Protein AF-A0A1J5TE15-F1 (afdb_monomer_lite)

pLDDT: mean 90.23, std 8.32, range [43.06, 97.75]

Sequence (184 aa):
MLKNLTQLSWYWFLLVFGSLAHLATGKTPKKSHLSVVGLFCKTQGRANDFLSTVLSKIYPPYKIEETSGVLQSLSTKEQDEIQNSLEKDGYHVFKERLSPEFCERILQQSLKVDCFLSGDEVVREKGRNQRAKYDRNNPRAAFYILPEDDITDMKEVQELVCDPTLIKVAQRYLNANPFLVVSA

Structure (mmCIF, N/CA/C/O backbone):
data_AF-A0A1J5TE15-F1
#
_entry.id   AF-A0A1J5TE15-F1
#
loop_
_atom_site.group_PDB
_atom_site.id
_atom_site.type_symbol
_atom_site.label_atom_id
_atom_site.label_alt_id
_atom_site.label_comp_id
_atom_site.label_asym_id
_atom_site.label_entity_id
_atom_site.label_seq_id
_atom_site.pdbx_PDB_ins_code
_atom_site.Cartn_x
_atom_site.Cartn_y
_atom_site.Cartn_z
_atom_site.occupancy
_atom_site.B_iso_or_equiv
_atom_site.auth_seq_id
_atom_site.auth_comp_id
_atom_site.auth_asym_id
_atom_site.auth_atom_id
_atom_site.pdbx_PDB_model_num
ATOM 1 N N . MET A 1 1 ? 13.408 20.556 29.109 1.00 63.97 1 MET A N 1
ATOM 2 C CA . MET A 1 1 ? 11.974 20.260 28.894 1.00 63.97 1 MET A CA 1
ATOM 3 C C . MET A 1 1 ? 11.290 21.303 27.997 1.00 63.97 1 MET A C 1
ATOM 5 O O . MET A 1 1 ? 10.774 20.905 26.963 1.00 63.97 1 MET A O 1
ATOM 9 N N . LEU A 1 2 ? 11.377 22.617 28.281 1.00 70.31 2 LEU A N 1
ATOM 10 C CA . LEU A 1 2 ? 10.748 23.674 27.452 1.00 70.31 2 LEU A CA 1
ATOM 11 C C . LEU A 1 2 ? 11.114 23.646 25.952 1.00 70.31 2 LEU A C 1
ATOM 13 O O . LEU A 1 2 ? 10.230 23.783 25.115 1.00 70.31 2 LEU A O 1
ATOM 17 N N . LYS A 1 3 ? 12.389 23.415 25.598 1.00 76.44 3 LYS A N 1
ATOM 18 C CA . LYS A 1 3 ? 12.840 23.368 24.189 1.00 76.44 3 LYS A CA 1
ATOM 19 C C . LYS A 1 3 ? 12.156 22.274 23.352 1.00 76.44 3 LYS A C 1
ATOM 21 O O . LYS A 1 3 ? 12.023 22.431 22.146 1.00 76.44 3 LYS A O 1
ATOM 26 N N . ASN A 1 4 ? 11.719 21.178 23.977 1.00 79.44 4 ASN A N 1
ATOM 27 C CA . ASN A 1 4 ? 11.012 20.108 23.267 1.00 79.44 4 ASN A CA 1
ATOM 28 C C . ASN A 1 4 ? 9.551 20.485 23.006 1.00 79.44 4 ASN A C 1
ATOM 30 O O . ASN A 1 4 ? 9.015 20.139 21.959 1.00 79.44 4 ASN A O 1
ATOM 34 N N . LEU A 1 5 ? 8.931 21.220 23.933 1.00 86.44 5 LEU A N 1
ATOM 35 C CA . LEU A 1 5 ? 7.549 21.667 23.795 1.00 86.44 5 LEU A CA 1
ATOM 36 C C . LEU A 1 5 ? 7.419 22.707 22.675 1.00 86.44 5 LEU A C 1
ATOM 38 O O . LEU A 1 5 ? 6.534 22.600 21.835 1.00 86.44 5 LEU A O 1
ATOM 42 N N . THR A 1 6 ? 8.352 23.663 22.607 1.00 90.69 6 THR A N 1
ATOM 43 C CA . THR A 1 6 ? 8.355 24.687 21.551 1.00 90.69 6 THR A CA 1
ATOM 44 C C . THR A 1 6 ? 8.573 24.087 20.162 1.00 90.69 6 THR A C 1
ATOM 46 O O . THR A 1 6 ? 7.897 24.481 19.216 1.00 90.69 6 THR A O 1
ATOM 49 N N . GLN A 1 7 ? 9.460 23.094 20.033 1.00 91.94 7 GLN A N 1
ATOM 50 C CA . GLN A 1 7 ? 9.660 22.364 18.776 1.00 91.94 7 GLN A CA 1
ATOM 51 C C . GLN A 1 7 ? 8.423 21.564 18.359 1.00 91.94 7 GLN A C 1
ATOM 53 O O . GLN A 1 7 ? 8.071 21.557 17.183 1.00 91.94 7 GLN A O 1
ATOM 58 N N . LEU A 1 8 ? 7.754 20.907 19.310 1.00 92.94 8 LEU A N 1
ATOM 59 C CA . LEU A 1 8 ? 6.546 20.135 19.030 1.00 92.94 8 LEU A CA 1
ATOM 60 C C . LEU A 1 8 ? 5.420 21.038 18.513 1.00 92.94 8 LEU A C 1
ATOM 62 O O . LEU A 1 8 ? 4.834 20.749 17.471 1.00 92.94 8 LEU A O 1
ATOM 66 N N . SER A 1 9 ? 5.167 22.160 19.193 1.00 93.81 9 SER A N 1
ATOM 67 C CA . SER A 1 9 ? 4.184 23.154 18.750 1.00 93.81 9 SER A CA 1
ATOM 68 C C . SER A 1 9 ? 4.530 23.729 17.377 1.00 93.81 9 SER A C 1
ATOM 70 O O . SER A 1 9 ? 3.643 23.936 16.552 1.00 93.81 9 SER A O 1
ATOM 72 N N . TRP A 1 10 ? 5.820 23.940 17.099 1.00 95.69 10 TRP A N 1
ATOM 73 C CA . TRP A 1 10 ? 6.279 24.404 15.793 1.00 95.69 10 TRP A CA 1
ATOM 74 C C . TRP A 1 10 ? 5.990 23.398 14.672 1.00 95.69 10 TRP A C 1
ATOM 76 O O . TRP A 1 10 ? 5.525 23.795 13.605 1.00 95.69 10 TRP A O 1
ATOM 86 N N . TYR A 1 11 ? 6.206 22.098 14.899 1.00 96.00 11 TYR A N 1
ATOM 87 C CA . TYR A 1 11 ? 5.867 21.088 13.895 1.00 96.00 11 TYR A CA 1
ATOM 88 C C . TYR A 1 11 ? 4.362 21.000 13.636 1.00 96.00 11 TYR A C 1
ATOM 90 O O . TYR A 1 11 ? 3.960 20.945 12.477 1.00 96.00 11 TYR A O 1
ATOM 98 N N . TRP A 1 12 ? 3.531 21.068 14.680 1.00 95.69 12 TRP A N 1
ATOM 99 C CA . TRP A 1 12 ? 2.075 21.139 14.515 1.00 95.69 12 TRP A CA 1
ATOM 100 C C . TRP A 1 12 ? 1.643 22.359 13.704 1.00 95.69 12 TRP A C 1
ATOM 102 O O . TRP A 1 12 ? 0.826 22.235 12.793 1.00 95.69 12 TRP A O 1
ATOM 112 N N . PHE A 1 13 ? 2.229 23.523 13.984 1.00 96.31 13 PHE A N 1
ATOM 113 C CA . PHE A 1 13 ? 1.968 24.741 13.224 1.00 96.31 13 PHE A CA 1
ATOM 114 C C . PHE A 1 13 ? 2.324 24.579 11.737 1.00 96.31 13 PHE A C 1
ATOM 116 O O . PHE A 1 13 ? 1.509 24.893 10.867 1.00 96.31 13 PHE A O 1
ATOM 123 N N . LEU A 1 14 ? 3.510 24.036 11.434 1.00 95.94 14 LEU A N 1
ATOM 124 C CA . LEU A 1 14 ? 3.942 23.773 10.056 1.00 95.94 14 LEU A CA 1
ATOM 125 C C . LEU A 1 14 ? 3.048 22.762 9.332 1.00 95.94 14 LEU A C 1
ATOM 127 O O . LEU A 1 14 ? 2.848 22.893 8.120 1.00 95.94 14 LEU A O 1
ATOM 131 N N . LEU A 1 15 ? 2.529 21.766 10.050 1.00 94.94 15 LEU A N 1
ATOM 132 C CA . LEU A 1 15 ? 1.605 20.786 9.498 1.00 94.94 15 LEU A CA 1
ATOM 133 C C . LEU A 1 15 ? 0.268 21.438 9.143 1.00 94.94 15 LEU A C 1
ATOM 135 O O . LEU A 1 15 ? -0.151 21.345 7.996 1.00 94.94 15 LEU A O 1
ATOM 139 N N . VAL A 1 16 ? -0.359 22.157 10.080 1.00 95.19 16 VAL A N 1
ATOM 140 C CA . VAL A 1 16 ? -1.655 22.824 9.855 1.00 95.19 16 VAL A CA 1
ATOM 141 C C . VAL A 1 16 ? -1.565 23.828 8.707 1.00 95.19 16 VAL A C 1
ATOM 143 O O . VAL A 1 16 ? -2.379 23.794 7.787 1.00 95.19 16 VAL A O 1
ATOM 146 N N . PHE A 1 17 ? -0.545 24.689 8.716 1.00 95.69 17 PHE A N 1
ATOM 147 C CA . PHE A 1 17 ? -0.342 25.657 7.639 1.00 95.69 17 PHE A CA 1
ATOM 148 C C . PHE A 1 17 ? -0.034 24.967 6.302 1.00 95.69 17 PHE A C 1
ATOM 150 O O . PHE A 1 17 ? -0.517 25.385 5.252 1.00 95.69 17 PHE A O 1
ATOM 157 N N . GLY A 1 18 ? 0.729 23.873 6.345 1.00 94.62 18 GLY A N 1
ATOM 158 C CA . GLY A 1 18 ? 0.997 23.016 5.195 1.00 94.62 18 GLY A CA 1
ATOM 159 C C . GLY A 1 18 ? -0.254 22.436 4.563 1.00 94.62 18 GLY A C 1
ATOM 160 O O . GLY A 1 18 ? -0.394 22.485 3.345 1.00 94.62 18 GLY A O 1
ATOM 161 N N . SER A 1 19 ? -1.165 21.925 5.390 1.00 92.94 19 SER A N 1
ATOM 162 C CA . SER A 1 19 ? -2.447 21.380 4.950 1.00 92.94 19 SER A CA 1
ATOM 163 C C . SER A 1 19 ? -3.314 22.454 4.296 1.00 92.94 19 SER A C 1
ATOM 165 O O . SER A 1 19 ? -3.867 22.214 3.229 1.00 92.94 19 SER A O 1
ATOM 167 N N . LEU A 1 20 ? -3.375 23.665 4.864 1.00 95.06 20 LEU A N 1
ATOM 168 C CA . LEU A 1 20 ? -4.096 24.791 4.254 1.00 95.06 20 LEU A CA 1
ATOM 169 C C . LEU A 1 20 ? -3.493 25.198 2.901 1.00 95.06 20 LEU A C 1
ATOM 171 O O . LEU A 1 20 ? -4.221 25.404 1.932 1.00 95.06 20 LEU A O 1
ATOM 175 N N . ALA A 1 21 ? -2.162 25.269 2.808 1.00 94.50 21 ALA A N 1
ATOM 176 C CA . ALA A 1 21 ? -1.476 25.562 1.552 1.00 94.50 21 ALA A CA 1
ATOM 177 C C . ALA A 1 21 ? -1.698 24.461 0.500 1.00 94.50 21 ALA A C 1
ATOM 179 O O . ALA A 1 21 ? -1.889 24.769 -0.677 1.00 94.50 21 ALA A O 1
ATOM 180 N N . HIS A 1 22 ? -1.708 23.190 0.915 1.00 93.44 22 HIS A N 1
ATOM 181 C CA . HIS A 1 22 ? -2.015 22.065 0.036 1.00 93.44 22 HIS A CA 1
ATOM 182 C C . HIS A 1 22 ? -3.452 22.150 -0.487 1.00 93.44 22 HIS A C 1
ATOM 184 O O . HIS A 1 22 ? -3.655 22.022 -1.688 1.00 93.44 22 HIS A O 1
ATOM 190 N N . LEU A 1 23 ? -4.430 22.461 0.368 1.00 92.88 23 LEU A N 1
ATOM 191 C CA . LEU A 1 23 ? -5.820 22.658 -0.059 1.00 92.88 23 LEU A CA 1
ATOM 192 C C . LEU A 1 23 ? -5.965 23.785 -1.094 1.00 92.88 23 LEU A C 1
ATOM 194 O O . LEU A 1 23 ? -6.776 23.673 -2.006 1.00 92.88 23 LEU A O 1
ATOM 198 N N . ALA A 1 24 ? -5.168 24.851 -0.986 1.00 95.19 24 ALA A N 1
ATOM 199 C CA . ALA A 1 24 ? -5.216 25.971 -1.925 1.00 95.19 24 ALA A CA 1
ATOM 200 C C . ALA A 1 24 ? -4.461 25.720 -3.246 1.00 95.19 24 ALA A C 1
ATOM 202 O O . ALA A 1 24 ? -4.809 26.303 -4.269 1.00 95.19 24 ALA A O 1
ATOM 203 N N . THR A 1 25 ? -3.400 24.905 -3.233 1.00 93.88 25 THR A N 1
ATOM 204 C CA . THR A 1 25 ? -2.452 24.797 -4.365 1.00 93.88 25 THR A CA 1
ATOM 205 C C . THR A 1 25 ? -2.320 23.397 -4.962 1.00 93.88 25 THR A C 1
ATOM 207 O O . THR A 1 25 ? -1.666 23.237 -5.993 1.00 93.88 25 THR A O 1
ATOM 210 N N . GLY A 1 26 ? -2.860 22.374 -4.298 1.00 92.19 26 GLY A N 1
ATOM 211 C CA . GLY A 1 26 ? -2.644 20.959 -4.606 1.00 92.19 26 GLY A CA 1
ATOM 212 C C . GLY A 1 26 ? -1.227 20.450 -4.307 1.00 92.19 26 GLY A C 1
ATOM 213 O O . GLY A 1 26 ? -0.916 19.300 -4.603 1.00 92.19 26 GLY A O 1
ATOM 214 N N . LYS A 1 27 ? -0.334 21.278 -3.743 1.00 91.12 27 LYS A N 1
ATOM 215 C CA . LYS A 1 27 ? 1.076 20.927 -3.505 1.00 91.12 27 LYS A CA 1
ATOM 216 C C . LYS A 1 27 ? 1.401 20.928 -2.018 1.00 91.12 27 LYS A C 1
ATOM 218 O O . LYS A 1 27 ? 1.174 21.913 -1.323 1.00 91.12 27 LYS A O 1
ATOM 223 N N . THR A 1 28 ? 1.990 19.838 -1.527 1.00 90.81 28 THR A N 1
ATOM 224 C CA . THR A 1 28 ? 2.437 19.734 -0.128 1.00 90.81 28 THR A CA 1
ATOM 225 C C . THR A 1 28 ? 3.791 20.423 0.053 1.00 90.81 28 THR A C 1
ATOM 227 O O . THR A 1 28 ? 4.774 20.003 -0.562 1.00 90.81 28 THR A O 1
ATOM 230 N N . PRO A 1 29 ? 3.911 21.454 0.910 1.00 93.75 29 PRO A N 1
ATOM 231 C CA . PRO A 1 29 ? 5.197 22.097 1.150 1.00 93.75 29 PRO A CA 1
ATOM 232 C C . PRO A 1 29 ? 6.207 21.131 1.786 1.00 93.75 29 PRO A C 1
ATOM 234 O O . PRO A 1 29 ? 5.896 20.436 2.756 1.00 93.75 29 PRO A O 1
ATOM 237 N N . LYS A 1 30 ? 7.464 21.150 1.318 1.00 93.50 30 LYS A N 1
ATOM 238 C CA . LYS A 1 30 ? 8.544 20.279 1.833 1.00 93.50 30 LYS A CA 1
ATOM 239 C C . LYS A 1 30 ? 8.709 20.362 3.358 1.00 93.50 30 LYS A C 1
ATOM 241 O O . LYS A 1 30 ? 8.943 19.352 4.014 1.00 93.50 30 LYS A O 1
ATOM 246 N N . LYS A 1 31 ? 8.560 21.561 3.937 1.00 93.94 31 LYS A N 1
ATOM 247 C CA . LYS A 1 31 ? 8.652 21.776 5.394 1.00 93.94 31 LYS A CA 1
ATOM 248 C C . LYS A 1 31 ? 7.547 21.050 6.163 1.00 93.94 31 LYS A C 1
ATOM 250 O O . LYS A 1 31 ? 7.809 20.537 7.244 1.00 93.94 31 LYS A O 1
ATOM 255 N N . SER A 1 32 ? 6.344 20.988 5.605 1.00 92.38 32 SER A N 1
ATOM 256 C CA . SER A 1 32 ? 5.198 20.326 6.227 1.00 92.38 32 SER A CA 1
ATOM 257 C C . SER A 1 32 ? 5.356 18.811 6.183 1.00 92.38 32 SER A C 1
ATOM 259 O O . SER A 1 32 ? 5.151 18.160 7.201 1.00 92.38 32 SER A O 1
ATOM 261 N N . HIS A 1 33 ? 5.862 18.257 5.078 1.00 91.44 33 HIS A N 1
ATOM 262 C CA . HIS A 1 33 ? 6.239 16.842 5.022 1.00 91.44 33 HIS A CA 1
ATOM 263 C C . HIS A 1 33 ? 7.278 16.483 6.103 1.00 91.44 33 HIS A C 1
ATOM 265 O O . HIS A 1 33 ? 7.060 15.580 6.907 1.00 91.44 33 HIS A O 1
ATOM 271 N N . LEU A 1 34 ? 8.366 17.258 6.204 1.00 94.94 34 LEU A N 1
ATOM 272 C CA . LEU A 1 34 ? 9.383 17.050 7.244 1.00 94.94 34 LEU A CA 1
ATOM 273 C C . LEU A 1 34 ? 8.832 17.231 8.668 1.00 94.94 34 LEU A C 1
ATOM 275 O O . LEU A 1 34 ? 9.328 16.600 9.600 1.00 94.94 34 LEU A O 1
ATOM 279 N N . SER A 1 35 ? 7.804 18.065 8.851 1.00 95.31 35 SER A N 1
ATOM 280 C CA . SER A 1 35 ? 7.168 18.254 10.157 1.00 95.31 35 SER A CA 1
ATOM 281 C C . SER A 1 35 ? 6.428 17.003 10.637 1.00 95.31 35 SER A C 1
ATOM 283 O O . SER A 1 35 ? 6.500 16.699 11.823 1.00 95.31 35 SER A O 1
ATOM 285 N N . VAL A 1 36 ? 5.819 16.226 9.731 1.00 93.88 36 VAL A N 1
ATOM 286 C CA . VAL A 1 36 ? 5.175 14.942 10.068 1.00 93.88 36 VAL A CA 1
ATOM 287 C C . VAL A 1 36 ? 6.216 13.939 10.563 1.00 93.88 36 VAL A C 1
ATOM 289 O O . VAL A 1 36 ? 6.038 13.338 11.619 1.00 93.88 36 VAL A O 1
ATOM 292 N N . VAL A 1 37 ? 7.352 13.827 9.865 1.00 94.44 37 VAL A N 1
ATOM 293 C CA . VAL A 1 37 ? 8.476 12.977 10.300 1.00 94.44 37 VAL A CA 1
ATOM 294 C C . VAL A 1 37 ? 9.002 13.431 11.668 1.00 94.44 37 VAL A C 1
ATOM 296 O O . VAL A 1 37 ? 9.230 12.615 12.561 1.00 94.44 37 VAL A O 1
ATOM 299 N N . GLY A 1 38 ? 9.143 14.744 11.873 1.00 94.75 38 GLY A N 1
ATOM 300 C CA . GLY A 1 38 ? 9.545 15.319 13.157 1.00 94.75 38 GLY A CA 1
ATOM 301 C C . GLY A 1 38 ? 8.572 14.995 14.296 1.00 94.75 38 GLY A C 1
ATOM 302 O O . GLY A 1 38 ? 9.011 14.612 15.384 1.00 94.75 38 GLY A O 1
ATOM 303 N N . LEU A 1 39 ? 7.262 15.105 14.045 1.00 95.44 39 LEU A N 1
ATOM 304 C CA . LEU A 1 39 ? 6.204 14.731 14.987 1.00 95.44 39 LEU A CA 1
ATOM 305 C C . LEU A 1 39 ? 6.272 13.245 15.333 1.00 95.44 39 LEU A C 1
ATOM 307 O O . LEU A 1 39 ? 6.239 12.903 16.517 1.00 95.44 39 LEU A O 1
ATOM 311 N N . PHE A 1 40 ? 6.436 12.378 14.334 1.00 94.62 40 PHE A N 1
ATOM 312 C CA . PHE A 1 40 ? 6.572 10.939 14.532 1.00 94.62 40 PHE A CA 1
ATOM 313 C C . PHE A 1 40 ? 7.742 10.611 15.468 1.00 94.62 40 PHE A C 1
ATOM 315 O O . PH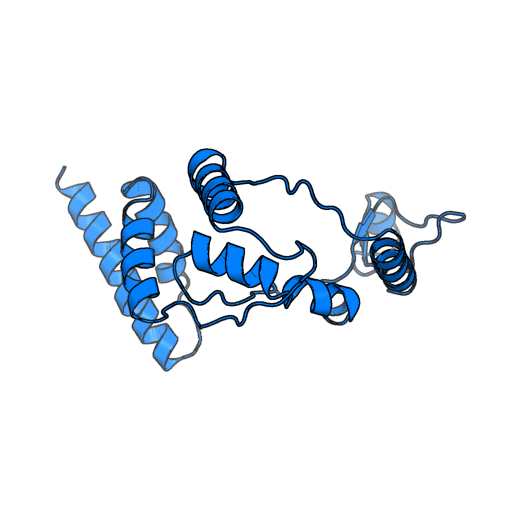E A 1 40 ? 7.540 10.014 16.527 1.00 94.62 40 PHE A O 1
ATOM 322 N N . CYS A 1 41 ? 8.947 11.096 15.148 1.00 94.38 41 CYS A N 1
ATOM 323 C CA . CYS A 1 41 ? 10.151 10.831 15.936 1.00 94.38 41 CYS A CA 1
ATOM 324 C C . CYS A 1 41 ? 10.067 11.385 17.368 1.00 94.38 41 CYS A C 1
ATOM 326 O O . CYS A 1 41 ? 10.581 10.771 18.302 1.00 94.38 41 CYS A O 1
ATOM 328 N N . LYS A 1 42 ? 9.439 12.553 17.571 1.00 94.94 42 LYS A N 1
ATOM 329 C CA . LYS A 1 42 ? 9.329 13.182 18.902 1.00 94.94 42 LYS A CA 1
ATOM 330 C C . LYS A 1 42 ? 8.243 12.570 19.780 1.00 94.94 42 LYS A C 1
ATOM 332 O O . LYS A 1 42 ? 8.386 12.597 21.000 1.00 94.94 42 LYS A O 1
ATOM 337 N N . THR A 1 43 ? 7.167 12.067 19.182 1.00 94.75 43 THR A N 1
ATOM 338 C CA . THR A 1 43 ? 6.010 11.524 19.912 1.00 94.75 43 THR A CA 1
ATOM 339 C C . THR A 1 43 ? 5.976 10.001 19.948 1.00 94.75 43 THR A C 1
ATOM 341 O O . THR A 1 43 ? 5.067 9.449 20.562 1.00 94.75 43 THR A O 1
ATOM 344 N N . GLN A 1 44 ? 6.961 9.341 19.324 1.00 93.38 44 GLN A N 1
ATOM 345 C CA . GLN A 1 44 ? 7.011 7.886 19.161 1.00 93.38 44 GLN A CA 1
ATOM 346 C C . GLN A 1 44 ? 5.734 7.359 18.490 1.00 93.38 44 GLN A C 1
ATOM 348 O O . GLN A 1 44 ? 5.118 6.415 18.965 1.00 93.38 44 GLN A O 1
ATOM 353 N N . GLY A 1 45 ? 5.285 8.038 17.432 1.00 92.75 45 GLY A N 1
ATOM 354 C CA . GLY A 1 45 ? 4.089 7.649 16.676 1.00 92.75 45 GLY A CA 1
ATOM 355 C C . GLY A 1 45 ? 2.758 8.202 17.193 1.00 92.75 45 GLY A C 1
ATOM 356 O O . GLY A 1 45 ? 1.845 8.350 16.391 1.00 92.75 45 GLY A O 1
ATOM 357 N N . ARG A 1 46 ? 2.651 8.654 18.452 1.00 94.94 46 ARG A N 1
ATOM 358 C CA . ARG A 1 46 ? 1.367 9.140 19.014 1.00 94.94 46 ARG A CA 1
ATOM 359 C C . ARG A 1 46 ? 0.719 10.279 18.220 1.00 94.94 46 ARG A C 1
ATOM 361 O O . ARG A 1 46 ? -0.503 10.399 18.188 1.00 94.94 46 ARG A O 1
ATOM 368 N N . ALA A 1 47 ? 1.519 11.143 17.591 1.00 94.88 47 ALA A N 1
ATOM 369 C CA . ALA A 1 47 ? 0.994 12.178 16.701 1.00 94.88 47 ALA A CA 1
ATOM 370 C C . ALA A 1 47 ? 0.311 11.586 15.457 1.00 94.88 47 ALA A C 1
ATOM 372 O O . ALA A 1 47 ? -0.711 12.118 15.030 1.00 94.88 47 ALA A O 1
ATOM 373 N N . ASN A 1 48 ? 0.837 10.490 14.903 1.00 92.69 48 ASN A N 1
ATOM 374 C CA . ASN A 1 48 ? 0.221 9.789 13.779 1.00 92.69 48 ASN A CA 1
ATOM 375 C C . ASN A 1 48 ? -1.069 9.089 14.210 1.00 92.69 48 ASN A C 1
ATOM 377 O O . ASN A 1 48 ? -2.039 9.155 13.465 1.00 92.69 48 ASN A O 1
ATOM 381 N N . ASP A 1 49 ? -1.124 8.505 15.408 1.00 92.94 49 ASP A N 1
ATOM 382 C CA . ASP A 1 49 ? -2.356 7.894 15.936 1.00 92.94 49 ASP A CA 1
ATOM 383 C C . ASP A 1 49 ? -3.465 8.943 16.090 1.00 92.94 49 ASP A C 1
ATOM 385 O O . ASP A 1 49 ? -4.613 8.742 15.680 1.00 92.94 49 ASP A O 1
ATOM 389 N N . PHE A 1 50 ? -3.106 10.118 16.622 1.00 94.94 50 PHE A N 1
ATOM 390 C CA . PHE A 1 50 ? -4.019 11.253 16.725 1.00 94.94 50 PHE A CA 1
ATOM 391 C C . PHE A 1 50 ? -4.484 11.735 15.346 1.00 94.94 50 PHE A C 1
ATOM 393 O O . PHE A 1 50 ? -5.684 11.894 15.128 1.00 94.94 50 PHE A O 1
ATOM 400 N N . LEU A 1 51 ? -3.558 11.941 14.402 1.00 93.44 51 LEU A N 1
ATOM 401 C CA . LEU A 1 51 ? -3.897 12.346 13.036 1.00 93.44 51 LEU A CA 1
ATOM 402 C C . LEU A 1 51 ? -4.792 11.317 12.348 1.00 93.44 51 LEU A C 1
ATOM 404 O O . LEU A 1 51 ? -5.784 11.703 11.743 1.00 93.44 51 LEU A O 1
ATOM 408 N N . SER A 1 52 ? -4.497 10.028 12.495 1.00 91.81 52 SER A N 1
ATOM 409 C CA . SER A 1 52 ? -5.299 8.935 11.939 1.00 91.81 52 SER A CA 1
ATOM 410 C C . SER A 1 52 ? -6.707 8.933 12.532 1.00 91.81 52 SER A C 1
ATOM 412 O O . SER A 1 52 ? -7.677 8.791 11.799 1.00 91.81 52 SER A O 1
ATOM 414 N N . THR A 1 53 ? -6.846 9.215 13.832 1.00 93.81 53 THR A N 1
ATOM 415 C CA . THR A 1 53 ? -8.151 9.366 14.504 1.00 93.81 53 THR A CA 1
ATOM 416 C C . THR A 1 53 ? -8.944 10.582 14.011 1.00 93.81 53 THR A C 1
ATOM 418 O O . THR A 1 53 ? -10.174 10.574 14.000 1.00 93.81 53 THR A O 1
ATOM 421 N N . VAL A 1 54 ? -8.266 11.671 13.645 1.00 93.62 54 VAL A N 1
ATOM 422 C CA . VAL A 1 54 ? -8.922 12.839 13.040 1.00 93.62 54 VAL A CA 1
ATOM 423 C C . VAL A 1 54 ? -9.328 12.522 11.601 1.00 93.62 54 VAL A C 1
ATOM 425 O O . VAL A 1 54 ? -10.461 12.796 11.211 1.00 93.62 54 VAL A O 1
ATOM 428 N N . LEU A 1 55 ? -8.434 11.906 10.826 1.00 91.19 55 LEU A N 1
ATOM 429 C CA . LEU A 1 55 ? -8.668 11.551 9.429 1.00 91.19 55 LEU A CA 1
ATOM 430 C C . LEU A 1 55 ? -9.771 10.506 9.272 1.00 91.19 55 LEU A C 1
ATOM 432 O O . LEU A 1 55 ? -10.588 10.665 8.376 1.00 91.19 55 LEU A O 1
ATOM 436 N N . SER A 1 56 ? -9.875 9.517 10.161 1.00 92.75 56 SER A N 1
ATOM 437 C CA . SER A 1 56 ? -10.969 8.535 10.152 1.00 92.75 56 SER A CA 1
ATOM 438 C C . SER A 1 56 ? -12.347 9.162 10.349 1.00 92.75 56 SER A C 1
ATOM 440 O O . SER A 1 56 ? -13.343 8.655 9.843 1.00 92.75 56 SER A O 1
ATOM 442 N N . LYS A 1 57 ? -12.427 10.294 11.057 1.00 94.25 57 LYS A N 1
ATOM 443 C CA . LYS A 1 57 ? -13.681 11.042 11.228 1.00 94.25 57 LYS A CA 1
ATOM 444 C C . LYS A 1 57 ? -14.027 11.892 10.010 1.00 94.25 57 LYS A C 1
ATOM 446 O O . LYS A 1 57 ? -15.204 12.071 9.720 1.00 94.25 57 LYS A O 1
ATOM 451 N N . ILE A 1 58 ? -13.019 12.438 9.331 1.00 93.19 58 ILE A N 1
ATOM 452 C CA . ILE A 1 58 ? -13.203 13.259 8.124 1.00 93.19 58 ILE A CA 1
ATOM 453 C C . ILE A 1 58 ? -13.492 12.366 6.908 1.00 93.19 58 ILE A C 1
ATOM 455 O O . ILE A 1 58 ? -14.346 12.694 6.089 1.00 93.19 58 ILE A O 1
ATOM 459 N N . TYR A 1 59 ? -12.808 11.226 6.821 1.00 92.44 59 TYR A N 1
ATOM 460 C CA . TYR A 1 59 ? -12.873 10.255 5.733 1.00 92.44 59 TYR A CA 1
ATOM 461 C C . TYR A 1 59 ? -13.247 8.872 6.290 1.00 92.44 59 TYR A C 1
ATOM 463 O O . TYR A 1 59 ? -12.390 7.983 6.359 1.00 92.44 59 TYR A O 1
ATOM 471 N N . PRO A 1 60 ? -14.506 8.684 6.727 1.00 93.25 60 PRO A N 1
ATOM 472 C CA . PRO A 1 60 ? -14.943 7.424 7.312 1.00 93.25 60 PRO A CA 1
ATOM 473 C C . PRO A 1 60 ? -14.876 6.276 6.292 1.00 93.25 60 PRO A C 1
ATOM 475 O O . PRO A 1 60 ? -15.019 6.525 5.091 1.00 93.25 60 PRO A O 1
ATOM 478 N N . PRO A 1 61 ? -14.703 5.021 6.749 1.00 93.00 61 PRO A N 1
ATOM 479 C CA . PRO A 1 61 ? -14.788 3.849 5.882 1.00 93.00 61 PRO A CA 1
ATOM 480 C C . PRO A 1 61 ? -16.103 3.830 5.096 1.00 93.00 61 PRO A C 1
ATOM 482 O O . PRO A 1 61 ? -17.169 4.111 5.653 1.00 93.00 61 PRO A O 1
ATOM 485 N N . TYR A 1 62 ? -16.051 3.468 3.815 1.00 90.81 62 TYR A N 1
ATOM 486 C CA . TYR A 1 62 ? -17.263 3.284 3.024 1.00 90.81 62 TYR A CA 1
ATOM 487 C C . TYR A 1 62 ? -17.812 1.864 3.174 1.00 90.81 62 TYR A C 1
ATOM 489 O O . TYR A 1 62 ? -17.119 0.923 3.577 1.00 90.81 62 TYR A O 1
ATOM 497 N N . LYS A 1 63 ? -19.103 1.710 2.864 1.00 90.06 63 LYS A N 1
ATOM 498 C CA . LYS A 1 63 ? -19.774 0.411 2.892 1.00 90.06 63 LYS A CA 1
ATOM 499 C C . LYS A 1 63 ? -19.318 -0.409 1.690 1.00 90.06 63 LYS A C 1
ATOM 501 O O . LYS A 1 63 ? -19.587 -0.032 0.555 1.00 90.06 63 LYS A O 1
ATOM 506 N N . ILE A 1 64 ? -18.652 -1.522 1.963 1.00 87.94 64 ILE A N 1
ATOM 507 C CA . ILE A 1 64 ? -18.324 -2.545 0.972 1.00 87.94 64 ILE A CA 1
ATOM 508 C C . ILE A 1 64 ? -19.369 -3.641 1.145 1.00 87.94 64 ILE A C 1
ATOM 510 O O . ILE A 1 64 ? -19.472 -4.220 2.230 1.00 87.94 64 ILE A O 1
ATOM 514 N N . GLU A 1 65 ? -20.179 -3.874 0.114 1.00 85.12 65 GLU A N 1
ATOM 515 C CA . GLU A 1 65 ? -21.132 -4.985 0.111 1.00 85.12 65 GLU A CA 1
ATOM 516 C C . GLU A 1 65 ? -20.385 -6.316 0.248 1.00 85.12 65 GLU A C 1
ATOM 518 O O . GLU A 1 65 ? -19.218 -6.428 -0.142 1.00 85.12 65 GLU A O 1
ATOM 523 N N . GLU A 1 66 ? -21.036 -7.319 0.842 1.00 70.94 66 GLU A N 1
ATOM 524 C CA . GLU A 1 66 ? -20.447 -8.650 0.984 1.00 70.94 66 GLU A CA 1
ATOM 525 C C . GLU A 1 66 ? -20.118 -9.210 -0.397 1.00 70.94 66 GLU A C 1
ATOM 527 O O . GLU A 1 66 ? -20.983 -9.620 -1.165 1.00 70.94 66 GLU A O 1
ATOM 532 N N . THR A 1 67 ? -18.833 -9.167 -0.719 1.00 68.25 67 THR A N 1
ATOM 533 C CA . THR A 1 67 ? -18.288 -9.521 -2.018 1.00 68.25 67 THR A CA 1
ATOM 534 C C . THR A 1 67 ? -17.175 -10.527 -1.786 1.00 68.25 67 THR A C 1
ATOM 536 O O . THR A 1 67 ? -16.310 -10.349 -0.925 1.00 68.25 67 THR A O 1
ATOM 539 N N . SER A 1 68 ? -17.233 -11.633 -2.521 1.00 80.88 68 SER A N 1
ATOM 540 C CA . SER A 1 68 ? -16.138 -12.590 -2.596 1.00 80.88 68 SER A CA 1
ATOM 541 C C . SER A 1 68 ? -15.061 -12.003 -3.499 1.00 80.88 68 SER A C 1
ATOM 543 O O . SER A 1 68 ? -15.282 -11.854 -4.701 1.00 80.88 68 SER A O 1
ATOM 545 N N . GLY A 1 69 ? -13.927 -11.647 -2.911 1.00 87.25 69 GLY A N 1
ATOM 546 C CA . GLY A 1 69 ? -12.736 -11.226 -3.638 1.00 87.25 69 GLY A CA 1
ATOM 547 C C . GLY A 1 69 ? -11.675 -12.318 -3.671 1.00 87.25 69 GLY A C 1
ATOM 548 O O . GLY A 1 69 ? -11.937 -13.494 -3.405 1.00 87.25 69 GLY A O 1
ATOM 549 N N . VAL A 1 70 ? -10.449 -11.895 -3.936 1.00 88.06 70 VAL A N 1
ATOM 550 C CA . VAL A 1 70 ? -9.242 -12.719 -3.965 1.00 88.06 70 VAL A CA 1
ATOM 551 C C . VAL A 1 70 ? -8.986 -13.431 -2.631 1.00 88.06 70 VAL A C 1
ATOM 553 O O . VAL A 1 70 ? -8.518 -14.568 -2.628 1.00 88.06 70 VAL A O 1
ATOM 556 N N . LEU A 1 71 ? -9.326 -12.805 -1.499 1.00 84.50 71 LEU A N 1
ATOM 557 C CA . LEU A 1 71 ? -9.215 -13.422 -0.170 1.00 84.50 71 LEU A CA 1
ATOM 558 C C . LEU A 1 71 ? -10.466 -14.210 0.244 1.00 84.50 71 LEU A C 1
ATOM 560 O O . LEU A 1 71 ? -10.576 -14.605 1.403 1.00 84.50 71 LEU A O 1
ATOM 564 N N . GLN A 1 72 ? -11.405 -14.433 -0.681 1.00 86.38 72 GLN A N 1
ATOM 565 C CA . GLN A 1 72 ? -12.714 -15.030 -0.411 1.00 86.38 72 GLN A CA 1
ATOM 566 C C . GLN A 1 72 ? -13.495 -14.246 0.667 1.00 86.38 72 GLN A C 1
ATOM 568 O O . GLN A 1 72 ? -13.182 -13.102 1.002 1.00 86.38 72 GLN A O 1
ATOM 573 N N . SER A 1 73 ? -14.590 -14.811 1.177 1.00 87.00 73 SER A N 1
ATOM 574 C CA . SER A 1 73 ? -15.380 -14.174 2.231 1.00 87.00 73 SER A CA 1
ATOM 575 C C . SER A 1 73 ? -14.678 -14.294 3.589 1.00 87.00 73 SER A C 1
ATOM 577 O O . SER A 1 73 ? -14.690 -15.364 4.193 1.00 87.00 73 SER A O 1
ATOM 579 N N . LEU A 1 74 ? -14.117 -13.192 4.091 1.00 89.06 74 LEU A N 1
ATOM 580 C CA . LEU A 1 74 ? -13.504 -13.138 5.423 1.00 89.06 74 LEU A CA 1
ATOM 581 C C . LEU A 1 74 ? -14.571 -13.061 6.524 1.00 89.06 74 LEU A C 1
ATOM 583 O O . LEU A 1 74 ? -15.313 -12.072 6.612 1.00 89.06 74 LEU A O 1
ATOM 587 N N . SER A 1 75 ? -14.599 -14.049 7.417 1.00 90.44 75 SER A N 1
ATOM 588 C CA . SER A 1 75 ? -15.422 -14.013 8.629 1.00 90.44 75 SER A CA 1
ATOM 589 C C . SER A 1 75 ? -14.989 -12.885 9.576 1.00 90.44 75 SER A C 1
ATOM 591 O O . SER A 1 75 ? -13.865 -12.384 9.512 1.00 90.44 75 SER A O 1
ATOM 593 N N . THR A 1 76 ? -15.863 -12.476 10.501 1.00 90.38 76 THR A N 1
ATOM 594 C CA . THR A 1 76 ? -15.522 -11.456 11.514 1.00 90.38 76 THR A CA 1
ATOM 595 C C . THR A 1 76 ? -14.296 -11.856 12.336 1.00 90.38 76 THR A C 1
ATOM 597 O O . THR A 1 76 ? -13.428 -11.025 12.580 1.00 90.38 76 THR A O 1
ATOM 600 N N . LYS A 1 77 ? -14.188 -13.141 12.695 1.00 93.94 77 LYS A N 1
ATOM 601 C CA . LYS A 1 77 ? -13.053 -13.668 13.458 1.00 93.94 77 LYS A CA 1
ATOM 602 C C . LYS A 1 77 ? -11.742 -13.545 12.681 1.00 93.94 77 LYS A C 1
ATOM 604 O O . LYS A 1 77 ? -10.745 -13.115 13.244 1.00 93.94 77 LYS A O 1
ATOM 609 N N . GLU A 1 78 ? -11.745 -13.881 11.393 1.00 93.25 78 GLU A N 1
ATOM 610 C CA . GLU A 1 78 ? -10.554 -13.739 10.546 1.00 93.25 78 GLU A CA 1
ATOM 611 C C . GLU A 1 78 ? -10.160 -12.273 10.379 1.00 93.25 78 GLU A C 1
ATOM 613 O O . GLU A 1 78 ? -8.981 -11.946 10.437 1.00 93.25 78 GLU A O 1
ATOM 618 N N . GLN A 1 79 ? -11.133 -11.369 10.240 1.00 92.69 79 GLN A N 1
ATOM 619 C CA . GLN A 1 79 ? -10.857 -9.932 10.194 1.00 92.69 79 GLN A CA 1
ATOM 620 C C . GLN A 1 79 ? -10.213 -9.419 11.492 1.00 92.69 79 GLN A C 1
ATOM 622 O O . GLN A 1 79 ? -9.319 -8.577 11.426 1.00 92.69 79 GLN A O 1
ATOM 627 N N . ASP A 1 80 ? -10.637 -9.919 12.656 1.00 94.75 80 ASP A N 1
ATOM 628 C CA . ASP A 1 80 ? -10.014 -9.592 13.945 1.00 94.75 80 ASP A CA 1
ATOM 629 C C . ASP A 1 80 ? -8.596 -10.165 14.054 1.00 94.75 80 ASP A C 1
ATOM 631 O O . ASP A 1 80 ? -7.687 -9.488 14.528 1.00 94.75 80 ASP A O 1
ATOM 635 N N . GLU A 1 81 ? -8.376 -11.394 13.586 1.00 96.19 81 GLU A N 1
ATOM 636 C CA . GLU A 1 81 ? -7.042 -12.004 13.530 1.00 96.19 81 GLU A CA 1
ATOM 637 C C . GLU A 1 81 ? -6.091 -11.198 12.632 1.00 96.19 81 GLU A C 1
ATOM 639 O O . GLU A 1 81 ? -4.975 -10.887 13.050 1.00 96.19 81 GLU A O 1
ATOM 644 N N . ILE A 1 82 ? -6.548 -10.798 11.440 1.00 96.12 82 ILE A N 1
ATOM 645 C CA . ILE A 1 82 ? -5.787 -9.951 10.512 1.00 96.12 82 ILE A CA 1
ATOM 646 C C . ILE A 1 82 ? -5.437 -8.615 11.170 1.00 96.12 82 ILE A C 1
ATOM 648 O O . ILE A 1 82 ? -4.271 -8.221 11.158 1.00 96.12 82 ILE A O 1
ATOM 652 N N . GLN A 1 83 ? -6.423 -7.940 11.771 1.00 95.62 83 GLN A N 1
ATOM 653 C CA . GLN A 1 83 ? -6.215 -6.657 12.443 1.00 95.62 83 GLN A CA 1
ATOM 654 C C . GLN A 1 83 ? -5.148 -6.774 13.537 1.00 95.62 83 GLN A C 1
ATOM 656 O O . GLN A 1 83 ? -4.196 -5.998 13.558 1.00 95.62 83 GLN A O 1
ATOM 661 N N . ASN A 1 84 ? -5.271 -7.784 14.401 1.00 96.50 84 ASN A N 1
ATOM 662 C CA . ASN A 1 84 ? -4.336 -8.004 15.501 1.00 96.50 84 ASN A CA 1
ATOM 663 C C . ASN A 1 84 ? -2.907 -8.276 15.002 1.00 96.50 84 ASN A C 1
ATOM 665 O O . ASN A 1 84 ? -1.954 -7.757 15.581 1.00 96.50 84 ASN A O 1
ATOM 669 N N . SER A 1 85 ? -2.737 -9.063 13.933 1.00 97.75 85 SER A N 1
ATOM 670 C CA . SER A 1 85 ? -1.418 -9.286 13.321 1.00 97.75 85 SER A CA 1
ATOM 671 C C . SER A 1 85 ? -0.831 -8.003 12.735 1.00 97.75 85 SER A C 1
ATOM 673 O O . SER A 1 85 ? 0.343 -7.718 12.948 1.00 97.75 85 SER A O 1
ATOM 675 N N . LEU A 1 86 ? -1.632 -7.199 12.031 1.00 96.19 86 LEU A N 1
ATOM 676 C CA . LEU A 1 86 ? -1.152 -5.949 11.440 1.00 96.19 86 LEU A CA 1
ATOM 677 C C . LEU A 1 86 ? -0.726 -4.938 12.511 1.00 96.19 86 LEU A C 1
ATOM 679 O O . LEU A 1 86 ? 0.337 -4.338 12.385 1.00 96.19 86 LEU A O 1
ATOM 683 N N . GLU A 1 87 ? -1.507 -4.785 13.581 1.00 91.94 87 GLU A N 1
ATOM 684 C CA . GLU A 1 87 ? -1.181 -3.872 14.684 1.00 91.94 87 GLU A CA 1
ATOM 685 C C . GLU A 1 87 ? 0.057 -4.311 15.472 1.00 91.94 87 GLU A C 1
ATOM 687 O O . GLU A 1 87 ? 0.860 -3.476 15.892 1.00 91.94 87 GLU A O 1
ATOM 692 N N . LYS A 1 88 ? 0.215 -5.620 15.691 1.00 95.69 88 LYS A N 1
ATOM 693 C CA . LYS A 1 88 ? 1.289 -6.164 16.525 1.00 95.69 88 LYS A CA 1
ATOM 694 C C . LYS A 1 88 ? 2.589 -6.383 15.755 1.00 95.69 88 LYS A C 1
ATOM 696 O O . LYS A 1 88 ? 3.659 -6.024 16.243 1.00 95.69 88 LYS A O 1
ATOM 701 N N . ASP A 1 89 ? 2.491 -7.013 14.591 1.00 97.12 89 ASP A N 1
ATOM 702 C CA . ASP A 1 89 ? 3.631 -7.547 13.846 1.00 97.12 89 ASP A CA 1
ATOM 703 C C . ASP A 1 89 ? 3.951 -6.699 12.601 1.00 97.12 89 ASP A C 1
ATOM 705 O O . ASP A 1 89 ? 5.032 -6.829 12.025 1.00 97.12 89 ASP A O 1
ATOM 709 N N . GLY A 1 90 ? 3.041 -5.808 12.186 1.00 93.88 90 GLY A N 1
ATOM 710 C CA . GLY A 1 90 ? 3.199 -4.951 11.006 1.00 93.88 90 GLY A CA 1
ATOM 711 C C . GLY A 1 90 ? 2.950 -5.663 9.673 1.00 93.88 90 GLY A C 1
ATOM 712 O O . GLY A 1 90 ? 3.113 -5.055 8.616 1.00 93.88 90 GLY A O 1
ATOM 713 N N . TYR A 1 91 ? 2.567 -6.942 9.699 1.00 96.44 91 TYR A N 1
ATOM 714 C CA . TYR A 1 91 ? 2.213 -7.729 8.520 1.00 96.44 91 TYR A CA 1
ATOM 715 C C . TYR A 1 91 ? 1.253 -8.867 8.888 1.00 96.44 91 TYR A C 1
ATOM 717 O O . TYR A 1 91 ? 1.143 -9.265 10.046 1.00 96.44 91 TYR A O 1
ATOM 725 N N . HIS A 1 92 ? 0.572 -9.418 7.885 1.00 96.12 92 HIS A N 1
ATOM 726 C CA . HIS A 1 92 ? -0.236 -10.625 8.026 1.00 96.12 92 HIS A CA 1
ATOM 727 C C . HIS A 1 92 ? -0.022 -11.532 6.811 1.00 96.12 92 HIS A C 1
ATOM 729 O O . HIS A 1 92 ? 0.060 -11.053 5.680 1.00 96.12 92 HIS A O 1
ATOM 735 N N . VAL A 1 93 ? 0.076 -12.843 7.042 1.00 95.50 93 VAL A N 1
ATOM 736 C CA . VAL A 1 93 ? 0.215 -13.846 5.978 1.00 95.50 93 VAL A CA 1
ATOM 737 C C . VAL A 1 93 ? -1.123 -14.547 5.797 1.00 95.50 93 VAL A C 1
ATOM 739 O O . VAL A 1 93 ? -1.541 -15.328 6.651 1.00 95.50 93 VAL A O 1
ATOM 742 N N . PHE A 1 94 ? -1.782 -14.279 4.673 1.00 93.31 94 PHE A N 1
ATOM 743 C CA . PHE A 1 94 ? -3.048 -14.919 4.335 1.00 93.31 94 PHE A CA 1
ATOM 744 C C . PHE A 1 94 ? -2.858 -16.418 4.072 1.00 93.31 94 PHE A C 1
ATOM 746 O O . PHE A 1 94 ? -1.872 -16.842 3.465 1.00 93.31 94 PHE A O 1
ATOM 753 N N . LYS A 1 95 ? -3.814 -17.227 4.543 1.00 90.56 95 LYS A N 1
ATOM 754 C CA . LYS A 1 95 ? -3.839 -18.678 4.289 1.00 90.56 95 LYS A CA 1
ATOM 755 C C . LYS A 1 95 ? -4.226 -18.978 2.846 1.00 90.56 95 LYS A C 1
ATOM 757 O O . LYS A 1 95 ? -3.628 -19.853 2.217 1.00 90.56 95 LYS A O 1
ATOM 762 N N . GLU A 1 96 ? -5.209 -18.234 2.349 1.00 89.88 96 GLU A N 1
ATOM 763 C CA . GLU A 1 96 ? -5.667 -18.322 0.971 1.00 89.88 96 GLU A CA 1
ATOM 764 C C . GLU A 1 96 ? -4.596 -17.812 0.012 1.00 89.88 96 GLU A C 1
ATOM 766 O O . GLU A 1 96 ? -3.864 -16.860 0.293 1.00 89.88 96 GLU A O 1
ATOM 771 N N . ARG A 1 97 ? -4.497 -18.481 -1.134 1.00 91.00 97 ARG A N 1
ATOM 772 C CA . ARG A 1 97 ? -3.535 -18.165 -2.187 1.00 91.00 97 ARG A CA 1
ATOM 773 C C . ARG A 1 97 ? -4.278 -17.715 -3.432 1.00 91.00 97 ARG A C 1
ATOM 775 O O . ARG A 1 97 ? -5.398 -18.151 -3.684 1.00 91.00 97 ARG A O 1
ATOM 782 N N . LEU A 1 98 ? -3.605 -16.905 -4.245 1.00 92.56 98 LEU A N 1
ATOM 783 C CA . LEU A 1 98 ? -4.051 -16.632 -5.608 1.00 92.56 98 LEU A CA 1
ATOM 784 C C . LEU A 1 98 ? -4.201 -17.950 -6.375 1.00 92.56 98 LEU A C 1
ATOM 786 O O . LEU A 1 98 ? -3.384 -18.864 -6.213 1.00 92.56 98 LEU A O 1
ATOM 790 N N . SER A 1 99 ? -5.230 -18.036 -7.218 1.00 93.00 99 SER A N 1
ATOM 791 C CA . SER A 1 99 ? -5.423 -19.218 -8.053 1.00 93.00 99 SER A CA 1
ATOM 792 C C . SER A 1 99 ? -4.233 -19.387 -9.014 1.00 93.00 99 SER A C 1
ATOM 794 O O . SER A 1 99 ? -3.663 -18.383 -9.464 1.00 93.00 99 SER A O 1
ATOM 796 N N . PRO A 1 100 ? -3.841 -20.627 -9.361 1.00 95.25 100 PRO A N 1
ATOM 797 C CA . PRO A 1 100 ? -2.771 -20.863 -10.329 1.00 95.25 100 PRO A CA 1
ATOM 798 C C . PRO A 1 100 ? -3.014 -20.143 -11.659 1.00 95.25 100 PRO A C 1
ATOM 800 O O . PRO A 1 100 ? -2.091 -19.591 -12.250 1.00 95.25 100 PRO A O 1
ATOM 803 N N . GLU A 1 101 ? -4.272 -20.079 -12.093 1.00 95.50 101 GLU A N 1
ATOM 804 C CA . GLU A 1 101 ? -4.686 -19.410 -13.322 1.00 95.50 101 GLU A CA 1
ATOM 805 C C . GLU A 1 101 ? -4.492 -17.896 -13.227 1.00 95.50 101 GLU A C 1
ATOM 807 O O . GLU A 1 101 ? -4.079 -17.273 -14.200 1.00 95.50 101 GLU A O 1
ATOM 812 N N . PHE A 1 102 ? -4.778 -17.286 -12.073 1.00 94.06 102 PHE A N 1
ATOM 813 C CA . PHE A 1 102 ? -4.545 -15.858 -11.854 1.00 94.06 102 PHE A CA 1
ATOM 814 C C . PHE A 1 102 ? -3.048 -15.527 -11.906 1.00 94.06 102 PHE A C 1
ATOM 816 O O . PHE A 1 102 ? -2.640 -14.599 -12.607 1.00 94.06 102 PHE A O 1
ATOM 823 N N . CYS A 1 103 ? -2.225 -16.334 -11.229 1.00 95.56 103 CYS A N 1
ATOM 824 C CA . CYS A 1 103 ? -0.768 -16.212 -11.266 1.00 95.56 103 CYS A CA 1
ATOM 825 C C . CYS A 1 103 ? -0.221 -16.342 -12.692 1.00 95.56 103 CYS A C 1
ATOM 827 O O . CYS A 1 103 ? 0.626 -15.547 -13.097 1.00 95.56 103 CYS A O 1
ATOM 829 N N . GLU A 1 104 ? -0.734 -17.300 -13.468 1.00 96.50 104 GLU A N 1
ATOM 830 C CA . GLU A 1 104 ? -0.331 -17.490 -14.860 1.00 96.50 104 GLU A CA 1
ATOM 831 C C . GLU A 1 104 ? -0.704 -16.280 -15.724 1.00 96.50 104 GLU A C 1
ATOM 833 O O . GLU A 1 104 ? 0.109 -15.832 -16.527 1.00 96.50 104 GLU A O 1
ATOM 838 N N . ARG A 1 105 ? -1.889 -15.681 -15.534 1.00 95.50 105 ARG A N 1
ATOM 839 C CA . ARG A 1 105 ? -2.262 -14.458 -16.267 1.00 95.50 105 ARG A CA 1
ATOM 840 C C . ARG A 1 105 ? -1.301 -13.307 -15.982 1.00 95.50 105 ARG A C 1
ATOM 842 O O . ARG A 1 105 ? -0.802 -12.704 -16.931 1.00 95.50 105 ARG A O 1
ATOM 849 N N . ILE A 1 106 ? -0.990 -13.044 -14.709 1.00 94.62 106 ILE A N 1
ATOM 850 C CA . ILE A 1 106 ? -0.015 -12.008 -14.327 1.00 94.62 106 ILE A CA 1
ATOM 851 C C . ILE A 1 106 ? 1.346 -12.293 -14.958 1.00 94.62 106 ILE A C 1
ATOM 853 O O . ILE A 1 106 ? 1.951 -11.398 -15.552 1.00 94.62 106 ILE A O 1
ATOM 857 N N . LEU A 1 107 ? 1.815 -13.540 -14.877 1.00 94.75 107 LEU A N 1
ATOM 858 C CA . LEU A 1 107 ? 3.083 -13.940 -15.471 1.00 94.75 107 LEU A CA 1
ATOM 859 C C . LEU A 1 107 ?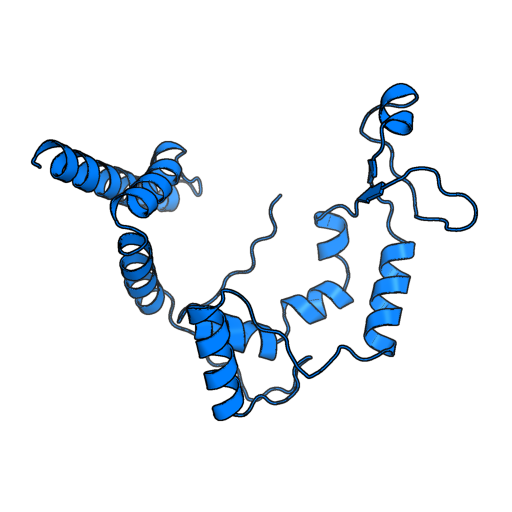 3.088 -13.667 -16.982 1.00 94.75 107 LEU A C 1
ATOM 861 O O . LEU A 1 107 ? 3.979 -12.980 -17.478 1.00 94.75 107 LEU A O 1
ATOM 865 N N . GLN A 1 108 ? 2.061 -14.113 -17.705 1.00 94.94 108 GLN A N 1
ATOM 866 C CA . GLN A 1 108 ? 1.952 -13.911 -19.150 1.00 94.94 108 GLN A CA 1
ATOM 867 C C . GLN A 1 108 ? 1.883 -12.436 -19.554 1.00 9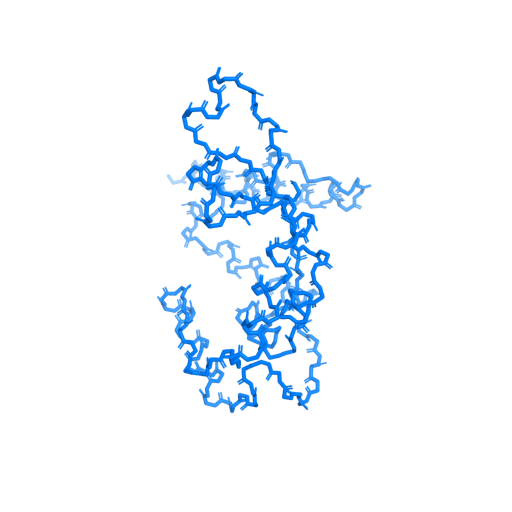4.94 108 GLN A C 1
ATOM 869 O O . GLN A 1 108 ? 2.396 -12.082 -20.616 1.00 94.94 108 GLN A O 1
ATOM 874 N N . GLN A 1 109 ? 1.275 -11.562 -18.746 1.00 94.31 109 GLN A N 1
ATOM 875 C CA . GLN A 1 109 ? 1.308 -10.122 -19.021 1.00 94.31 109 GLN A CA 1
ATOM 876 C C . GLN A 1 109 ? 2.674 -9.513 -18.714 1.00 94.31 109 GLN A C 1
ATOM 878 O O . GLN A 1 109 ? 3.213 -8.795 -19.555 1.00 94.31 109 GLN A O 1
ATOM 883 N N . SER A 1 110 ? 3.281 -9.851 -17.573 1.00 93.31 110 SER A N 1
ATOM 884 C CA . SER A 1 110 ? 4.603 -9.332 -17.199 1.00 93.31 110 SER A CA 1
ATOM 885 C C . SER A 1 110 ? 5.686 -9.654 -18.236 1.00 93.31 110 SER A C 1
ATOM 887 O O . SER A 1 110 ? 6.532 -8.812 -18.520 1.00 93.31 110 SER A O 1
ATOM 889 N N . LEU A 1 111 ? 5.614 -10.821 -18.888 1.00 94.38 111 LEU A N 1
ATOM 890 C CA . LEU A 1 111 ? 6.553 -11.226 -19.941 1.00 94.38 111 LEU A CA 1
ATOM 891 C C . LEU A 1 111 ? 6.407 -10.424 -21.246 1.00 94.38 111 LEU A C 1
ATOM 893 O O . LEU A 1 111 ? 7.316 -10.418 -22.078 1.00 94.38 111 LEU A O 1
ATOM 897 N N . LYS A 1 112 ? 5.272 -9.750 -21.458 1.00 93.75 112 LYS A N 1
ATOM 898 C CA . LYS A 1 112 ? 5.023 -8.944 -22.663 1.00 93.75 112 LYS A CA 1
ATOM 899 C C . LYS A 1 112 ? 5.500 -7.503 -22.525 1.00 93.75 112 LYS A C 1
ATOM 901 O O . LYS A 1 112 ? 5.635 -6.849 -23.564 1.00 93.75 112 LYS A O 1
ATOM 906 N N . VAL A 1 113 ? 5.726 -7.028 -21.302 1.00 93.94 113 VAL A N 1
ATOM 907 C CA . VAL A 1 113 ? 6.097 -5.641 -21.002 1.00 93.94 113 VAL A CA 1
ATOM 908 C C . VAL A 1 113 ? 7.605 -5.443 -21.131 1.00 93.94 113 VAL A C 1
ATOM 910 O O . VAL A 1 113 ? 8.406 -6.318 -20.805 1.00 93.94 113 VAL A O 1
ATOM 913 N N . ASP A 1 114 ? 7.997 -4.279 -21.645 1.00 94.25 114 ASP A N 1
ATOM 914 C CA . ASP A 1 114 ? 9.398 -3.883 -21.727 1.00 94.25 114 ASP A CA 1
ATOM 915 C C . ASP A 1 114 ? 9.885 -3.365 -20.370 1.00 94.25 114 ASP A C 1
ATOM 917 O O . ASP A 1 114 ? 9.488 -2.288 -19.926 1.00 94.25 114 ASP A O 1
ATOM 921 N N . CYS A 1 115 ? 10.802 -4.085 -19.732 1.00 94.19 115 CYS A N 1
ATOM 922 C CA . CYS A 1 115 ? 11.353 -3.697 -18.435 1.00 94.19 115 CYS A CA 1
ATOM 923 C C . CYS A 1 115 ? 12.571 -2.788 -18.599 1.00 94.19 115 CYS A C 1
ATOM 925 O O . CYS A 1 115 ? 13.326 -2.934 -19.563 1.00 94.19 115 CYS A O 1
ATOM 927 N N . PHE A 1 116 ? 12.835 -1.920 -17.622 1.00 92.81 116 PHE A N 1
ATOM 928 C CA . PHE A 1 116 ? 14.145 -1.288 -17.492 1.00 92.81 116 PHE A CA 1
ATOM 929 C C . PHE A 1 116 ? 15.197 -2.336 -17.141 1.00 92.81 116 PHE A C 1
ATOM 931 O O . PHE A 1 116 ? 15.030 -3.134 -16.214 1.00 92.81 116 PHE A O 1
ATOM 938 N N . LEU A 1 117 ? 16.295 -2.317 -17.887 1.00 92.88 117 LEU A N 1
ATOM 939 C CA . LEU A 1 117 ? 17.430 -3.192 -17.644 1.00 92.88 117 LEU A CA 1
ATOM 940 C C . LEU A 1 117 ? 18.344 -2.562 -16.591 1.00 92.88 117 LEU A C 1
ATOM 942 O O . LEU A 1 117 ? 18.792 -1.427 -16.753 1.00 92.88 117 LEU A O 1
ATOM 946 N N . SER A 1 118 ? 18.641 -3.308 -15.528 1.00 89.19 118 SER A N 1
ATOM 947 C CA . SER A 1 118 ? 19.541 -2.869 -14.459 1.00 89.19 118 SER A CA 1
ATOM 948 C C . SER A 1 118 ? 20.612 -3.923 -14.164 1.00 89.19 118 SER A C 1
ATOM 950 O O . SER A 1 118 ? 20.372 -5.132 -14.220 1.00 89.19 118 SER A O 1
ATOM 952 N N . GLY A 1 119 ? 21.828 -3.449 -13.895 1.00 86.06 119 GLY A N 1
ATOM 953 C CA . GLY A 1 119 ? 23.023 -4.261 -13.676 1.00 86.06 119 GLY A CA 1
ATOM 954 C C . GLY A 1 119 ? 24.297 -3.528 -14.102 1.00 86.06 119 GLY A C 1
ATOM 955 O O . GLY A 1 119 ? 24.261 -2.670 -14.987 1.00 86.06 119 GLY A O 1
ATOM 956 N N . ASP A 1 120 ? 25.424 -3.873 -13.475 1.00 78.12 120 ASP A N 1
ATOM 957 C CA . ASP A 1 120 ? 26.706 -3.173 -13.654 1.00 78.12 120 ASP A CA 1
ATOM 958 C C . ASP A 1 120 ? 27.181 -3.145 -15.115 1.00 78.12 120 ASP A C 1
ATOM 960 O O . ASP A 1 120 ? 27.717 -2.137 -15.578 1.00 78.12 120 ASP A O 1
ATOM 964 N N . GLU A 1 121 ? 26.951 -4.226 -15.861 1.00 70.62 121 GLU A N 1
ATOM 965 C CA . GLU A 1 121 ? 27.356 -4.349 -17.267 1.00 70.62 121 GLU A CA 1
ATOM 966 C C . GLU A 1 121 ? 26.510 -3.462 -18.194 1.00 70.62 121 GLU A C 1
ATOM 968 O O . GLU A 1 121 ? 27.046 -2.737 -19.033 1.00 70.62 121 GLU A O 1
ATOM 973 N N . VAL A 1 122 ? 25.192 -3.421 -17.977 1.00 72.50 122 VAL A N 1
ATOM 974 C CA . VAL A 1 122 ? 24.250 -2.627 -18.786 1.00 72.50 122 VAL A CA 1
ATOM 975 C C . VAL A 1 122 ? 24.552 -1.131 -18.672 1.00 72.50 122 VAL A C 1
ATOM 977 O O . VAL A 1 122 ? 24.564 -0.408 -19.673 1.00 72.50 122 VAL A O 1
ATOM 980 N N . VAL A 1 123 ? 24.848 -0.666 -17.454 1.00 69.19 123 VAL A N 1
ATOM 981 C CA . VAL A 1 123 ? 25.162 0.745 -17.188 1.00 69.19 123 VAL A CA 1
ATOM 982 C C . VAL A 1 123 ? 26.459 1.170 -17.884 1.00 69.19 123 VAL A C 1
ATOM 984 O O . VAL A 1 123 ? 26.546 2.311 -18.341 1.00 69.19 123 VAL A O 1
ATOM 987 N N . ARG A 1 124 ? 27.447 0.271 -17.993 1.00 67.50 124 ARG A N 1
ATOM 988 C CA . ARG A 1 124 ? 28.754 0.561 -18.605 1.00 67.50 124 ARG A CA 1
ATOM 989 C C . ARG A 1 124 ? 28.703 0.650 -20.125 1.00 67.50 124 ARG A C 1
ATOM 991 O O . ARG A 1 124 ? 29.343 1.532 -20.688 1.00 67.50 124 ARG A O 1
ATOM 998 N N . GLU A 1 125 ? 27.965 -0.234 -20.787 1.00 67.19 125 GLU A N 1
ATOM 999 C CA . GLU A 1 125 ? 28.010 -0.328 -22.252 1.00 67.19 125 GLU A CA 1
ATOM 1000 C C . GLU A 1 125 ? 27.071 0.647 -22.965 1.00 67.19 125 GLU A C 1
ATOM 1002 O O . GLU A 1 125 ? 27.307 1.019 -24.114 1.00 67.19 125 GLU A O 1
ATOM 1007 N N . LYS A 1 126 ? 25.951 0.999 -22.326 1.00 66.94 126 LYS A N 1
ATOM 1008 C CA . LYS A 1 126 ? 24.734 1.301 -23.091 1.00 66.94 126 LYS A CA 1
ATOM 1009 C C . LYS A 1 126 ? 23.792 2.334 -22.458 1.00 66.94 126 LYS A C 1
ATOM 1011 O O . LYS A 1 126 ? 22.760 2.662 -23.050 1.00 66.94 126 LYS A O 1
ATOM 1016 N N . GLY A 1 127 ? 24.169 2.886 -21.301 1.00 68.50 127 GLY A N 1
ATOM 1017 C CA . GLY A 1 127 ? 23.424 3.926 -20.582 1.00 68.50 127 GLY A CA 1
ATOM 1018 C C . GLY A 1 127 ? 22.240 3.403 -19.753 1.00 68.50 127 GLY A C 1
ATOM 1019 O O . GLY A 1 127 ? 21.868 2.238 -19.826 1.00 68.50 127 GLY A O 1
ATOM 1020 N N . ARG A 1 128 ? 21.641 4.283 -18.934 1.00 66.88 128 ARG A N 1
ATOM 1021 C CA . ARG A 1 128 ? 20.658 3.926 -17.881 1.00 66.88 128 ARG A CA 1
ATOM 1022 C C . ARG A 1 128 ? 19.214 3.679 -18.351 1.00 66.88 128 ARG A C 1
ATOM 1024 O O . ARG A 1 128 ? 18.401 3.258 -17.543 1.00 66.88 128 ARG A O 1
ATOM 1031 N N . ASN A 1 129 ? 18.893 3.904 -19.627 1.00 79.12 129 ASN A N 1
ATOM 1032 C CA . ASN A 1 129 ? 17.505 3.883 -20.128 1.00 79.12 129 ASN A CA 1
ATOM 1033 C C . ASN A 1 129 ? 17.247 2.758 -21.142 1.00 79.12 129 ASN A C 1
ATOM 1035 O O . ASN A 1 129 ? 16.432 2.896 -22.053 1.00 79.12 129 ASN A O 1
ATOM 1039 N N . GLN A 1 130 ? 17.974 1.651 -21.019 1.00 88.81 130 GLN A N 1
ATOM 1040 C CA . GLN A 1 130 ? 17.745 0.468 -21.841 1.00 88.81 130 GLN A CA 1
ATOM 1041 C C . GLN A 1 130 ? 16.458 -0.220 -21.386 1.00 88.81 130 GLN A C 1
ATOM 1043 O O . GLN A 1 130 ? 16.297 -0.503 -20.197 1.00 88.81 130 GLN A O 1
ATOM 1048 N N . ARG A 1 131 ? 15.570 -0.526 -22.333 1.00 93.19 131 ARG A N 1
ATOM 1049 C CA . ARG A 1 131 ? 14.383 -1.343 -22.086 1.00 93.19 131 ARG A CA 1
ATOM 1050 C C . ARG A 1 131 ? 14.401 -2.593 -22.954 1.00 93.19 131 ARG A C 1
ATOM 1052 O O . ARG A 1 131 ? 14.795 -2.528 -24.118 1.00 93.19 131 ARG A O 1
ATOM 1059 N N . ALA A 1 132 ? 14.007 -3.726 -22.386 1.00 94.12 132 ALA A N 1
ATOM 1060 C CA . ALA A 1 132 ? 13.758 -4.946 -23.143 1.00 94.12 132 ALA A CA 1
ATOM 1061 C C . ALA A 1 132 ? 12.837 -5.893 -22.370 1.00 94.12 132 ALA A C 1
ATOM 1063 O O . ALA A 1 132 ? 12.827 -5.900 -21.137 1.00 94.12 132 ALA A O 1
ATOM 1064 N N . LYS A 1 133 ? 12.129 -6.748 -23.106 1.00 95.31 133 LYS A N 1
ATOM 1065 C CA . LYS A 1 133 ? 11.380 -7.871 -22.534 1.00 95.31 133 LYS A CA 1
ATOM 1066 C C . LYS A 1 133 ? 12.313 -8.888 -21.895 1.00 95.31 133 LYS A C 1
ATOM 1068 O O . LYS A 1 133 ? 13.445 -9.093 -22.349 1.00 95.31 133 LYS A O 1
ATOM 1073 N N . TYR A 1 134 ? 11.813 -9.541 -20.855 1.00 95.19 134 TYR A N 1
ATOM 1074 C CA . TYR A 1 134 ? 12.498 -10.675 -20.261 1.00 95.19 134 TYR A CA 1
ATOM 1075 C C . TYR A 1 134 ? 12.451 -11.880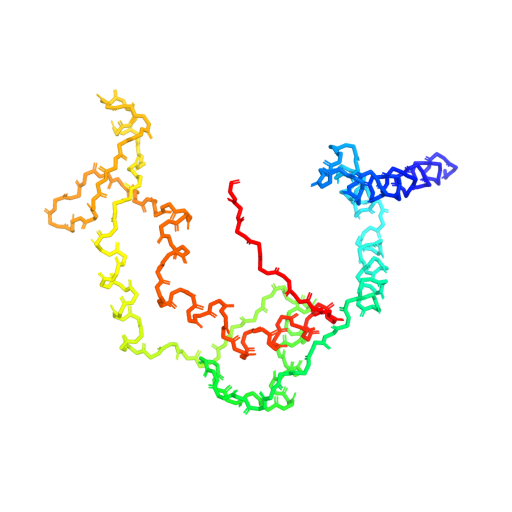 -21.208 1.00 95.19 134 TYR A C 1
ATOM 1077 O O . TYR A 1 134 ? 11.379 -12.331 -21.604 1.00 95.19 134 TYR A O 1
ATOM 1085 N N . ASP A 1 135 ? 13.625 -12.416 -21.533 1.00 95.06 135 ASP A N 1
ATOM 1086 C CA . ASP A 1 135 ? 13.788 -13.686 -22.234 1.00 95.06 135 ASP A CA 1
ATOM 1087 C C . ASP A 1 135 ? 14.726 -14.570 -21.414 1.00 95.06 135 ASP A C 1
ATOM 1089 O O . ASP A 1 135 ? 15.909 -14.271 -21.243 1.00 95.06 135 ASP A O 1
ATOM 1093 N N . ARG A 1 136 ? 14.185 -15.677 -20.901 1.00 93.50 136 ARG A N 1
ATOM 1094 C CA . ARG A 1 136 ? 14.927 -16.625 -20.068 1.00 93.50 136 ARG A CA 1
ATOM 1095 C C . ARG A 1 136 ? 16.076 -17.297 -20.817 1.00 93.50 136 ARG A C 1
ATOM 1097 O O . ARG A 1 136 ? 17.073 -17.643 -20.190 1.00 93.50 136 ARG A O 1
ATOM 1104 N N . ASN A 1 137 ? 15.934 -17.506 -22.125 1.00 96.62 137 ASN A N 1
ATOM 1105 C CA . ASN A 1 137 ? 16.941 -18.199 -22.928 1.00 96.62 137 ASN A CA 1
ATOM 1106 C C . ASN A 1 137 ? 18.078 -17.267 -23.360 1.00 96.62 137 ASN A C 1
ATOM 1108 O O . ASN A 1 137 ? 19.141 -17.741 -23.753 1.00 96.62 137 ASN A O 1
ATOM 1112 N N . ASN A 1 138 ? 17.861 -15.953 -23.282 1.00 94.81 138 ASN A N 1
ATOM 1113 C CA . ASN A 1 138 ? 18.836 -14.941 -23.662 1.00 94.81 138 ASN A CA 1
ATOM 1114 C C . ASN A 1 138 ? 18.743 -13.705 -22.743 1.00 94.81 138 ASN A C 1
ATOM 1116 O O . ASN A 1 138 ? 18.327 -12.626 -23.184 1.00 94.81 138 ASN A O 1
ATOM 1120 N N . PRO A 1 139 ? 19.094 -13.844 -21.450 1.00 92.88 139 PRO A N 1
ATOM 1121 C CA . PRO A 1 139 ? 19.013 -12.741 -20.505 1.00 92.88 139 PRO A CA 1
ATOM 1122 C C . PRO A 1 139 ? 20.006 -11.637 -20.887 1.00 92.88 139 PRO A C 1
ATOM 1124 O O . PRO A 1 139 ? 21.184 -11.883 -21.129 1.00 92.88 139 PRO A O 1
ATOM 1127 N N . ARG A 1 140 ? 19.521 -10.396 -20.925 1.00 91.62 140 ARG A N 1
ATOM 1128 C CA . ARG A 1 140 ? 20.287 -9.194 -21.304 1.00 91.62 140 ARG A CA 1
ATOM 1129 C C . ARG A 1 140 ? 20.745 -8.373 -20.098 1.00 91.62 140 ARG A C 1
ATOM 1131 O O . ARG A 1 140 ? 21.511 -7.432 -20.267 1.00 91.62 140 ARG A O 1
ATOM 1138 N N . ALA A 1 141 ? 20.227 -8.682 -18.911 1.00 92.88 141 ALA A N 1
ATOM 1139 C CA . ALA A 1 141 ? 20.532 -7.999 -17.662 1.00 92.88 141 ALA A CA 1
ATOM 1140 C C . ALA A 1 141 ? 20.326 -8.939 -16.469 1.00 92.88 141 ALA A C 1
ATOM 1142 O O . ALA A 1 141 ? 19.580 -9.914 -16.560 1.00 92.88 141 ALA A O 1
ATOM 1143 N N . ALA A 1 142 ? 20.953 -8.611 -15.338 1.00 91.38 142 ALA A N 1
ATOM 1144 C CA . ALA A 1 142 ? 20.714 -9.308 -14.075 1.00 91.38 142 ALA A CA 1
ATOM 1145 C C . ALA A 1 142 ? 19.327 -8.976 -13.498 1.00 91.38 142 ALA A C 1
ATOM 1147 O O . ALA A 1 142 ? 18.674 -9.846 -12.926 1.00 91.38 142 ALA A O 1
ATOM 1148 N N . PHE A 1 143 ? 18.869 -7.732 -13.679 1.00 92.75 143 PHE A N 1
ATOM 1149 C CA . PHE A 1 143 ? 17.582 -7.259 -13.182 1.00 92.75 143 PHE A CA 1
ATOM 1150 C C . PHE A 1 143 ? 16.733 -6.663 -14.303 1.00 92.75 143 PHE A C 1
ATOM 1152 O O . PHE A 1 143 ? 17.208 -5.871 -15.121 1.00 92.75 143 PHE A O 1
ATOM 1159 N N . TYR A 1 144 ? 15.453 -7.021 -14.277 1.00 94.00 144 TYR A N 1
ATOM 1160 C CA . TYR A 1 144 ? 14.405 -6.492 -15.139 1.00 94.00 144 TYR A CA 1
ATOM 1161 C C . TYR A 1 144 ? 13.387 -5.796 -14.243 1.00 94.00 144 TYR A C 1
ATOM 1163 O O . TYR A 1 144 ? 12.654 -6.454 -13.508 1.00 94.00 144 TYR A O 1
ATOM 1171 N N . ILE A 1 145 ? 13.380 -4.468 -14.268 1.00 92.94 145 ILE A N 1
ATOM 1172 C CA . ILE A 1 145 ? 12.502 -3.650 -13.433 1.00 92.94 145 ILE A CA 1
ATOM 1173 C C . ILE A 1 145 ? 11.301 -3.244 -14.280 1.00 92.94 145 ILE A C 1
ATOM 1175 O O . ILE A 1 145 ? 11.449 -2.507 -15.256 1.00 92.94 145 ILE A O 1
ATOM 1179 N N . LEU A 1 146 ? 10.122 -3.748 -13.928 1.00 92.69 146 LEU A N 1
ATOM 1180 C CA . LEU A 1 146 ? 8.875 -3.317 -14.550 1.00 92.69 146 LEU A CA 1
ATOM 1181 C C . LEU A 1 146 ? 8.583 -1.862 -14.139 1.00 92.69 146 LEU A C 1
ATOM 1183 O O . LEU A 1 146 ? 8.613 -1.573 -12.941 1.00 92.69 146 LEU A O 1
ATOM 1187 N N . PRO A 1 147 ? 8.342 -0.944 -15.091 1.00 89.94 147 PRO A N 1
ATOM 1188 C CA . PRO A 1 147 ? 7.960 0.430 -14.769 1.00 89.94 147 PRO A CA 1
ATOM 1189 C C . PRO A 1 147 ? 6.605 0.473 -14.058 1.00 89.94 147 PRO A C 1
ATOM 1191 O O . PRO A 1 147 ? 5.707 -0.282 -14.422 1.00 89.94 147 PRO A O 1
ATOM 1194 N N . GLU A 1 148 ? 6.444 1.361 -13.072 1.00 88.06 148 GLU A N 1
ATOM 1195 C CA . GLU A 1 148 ? 5.195 1.465 -12.300 1.00 88.06 148 GLU A CA 1
ATOM 1196 C C . GLU A 1 148 ? 3.986 1.766 -13.194 1.00 88.06 148 GLU A C 1
ATOM 1198 O O . GLU A 1 148 ? 2.974 1.078 -13.074 1.00 88.06 148 GLU A O 1
ATOM 1203 N N . ASP A 1 149 ? 4.128 2.696 -14.145 1.00 87.75 149 ASP A N 1
ATOM 1204 C CA . ASP A 1 149 ? 3.080 3.030 -15.118 1.00 87.75 149 ASP A CA 1
ATOM 1205 C C . ASP A 1 149 ? 2.582 1.771 -15.855 1.00 87.75 149 ASP A C 1
ATOM 1207 O O . ASP A 1 149 ? 1.389 1.459 -15.838 1.00 87.75 149 ASP A O 1
ATOM 1211 N N . ASP A 1 150 ? 3.505 0.966 -16.393 1.00 89.94 150 ASP A N 1
ATOM 1212 C CA . ASP A 1 150 ? 3.160 -0.254 -17.131 1.00 89.94 150 ASP A CA 1
ATOM 1213 C C . ASP A 1 150 ? 2.525 -1.331 -16.234 1.00 89.94 150 ASP A C 1
ATOM 1215 O O . ASP A 1 150 ? 1.691 -2.107 -16.699 1.00 89.94 150 ASP A O 1
ATOM 1219 N N . ILE A 1 151 ? 2.916 -1.407 -14.953 1.00 90.44 151 ILE A N 1
ATOM 1220 C CA . ILE A 1 151 ? 2.308 -2.323 -13.973 1.00 90.44 151 ILE A CA 1
ATOM 1221 C C . ILE A 1 151 ? 0.865 -1.905 -13.698 1.00 90.44 151 ILE A C 1
ATOM 1223 O O . ILE A 1 151 ? -0.023 -2.756 -13.652 1.00 90.44 151 ILE A O 1
ATOM 1227 N N . THR A 1 152 ? 0.615 -0.608 -13.515 1.00 89.56 152 THR A N 1
ATOM 1228 C CA . THR A 1 152 ? -0.732 -0.108 -13.210 1.00 89.56 152 THR A CA 1
ATOM 1229 C C . THR A 1 152 ? -1.709 -0.240 -14.369 1.00 89.56 152 THR A C 1
ATOM 1231 O O . THR A 1 152 ? -2.911 -0.344 -14.130 1.00 89.56 152 THR A O 1
ATOM 1234 N N . ASP A 1 153 ? -1.209 -0.329 -15.601 1.00 90.88 153 ASP A N 1
ATOM 1235 C CA . ASP A 1 153 ? -2.012 -0.609 -16.792 1.00 90.88 153 ASP A CA 1
ATOM 1236 C C . ASP A 1 153 ? -2.369 -2.103 -16.949 1.00 90.88 153 ASP A C 1
ATOM 1238 O O . ASP A 1 153 ? -3.232 -2.461 -17.758 1.00 90.88 153 ASP A O 1
ATOM 1242 N N . MET A 1 154 ? -1.757 -3.005 -16.168 1.00 93.44 154 MET A N 1
ATOM 1243 C CA . MET A 1 154 ? -2.098 -4.429 -16.201 1.00 93.44 154 MET A CA 1
ATOM 1244 C C . MET A 1 154 ? -3.463 -4.674 -15.555 1.00 93.44 154 MET A C 1
ATOM 1246 O O . MET A 1 154 ? -3.653 -4.462 -14.356 1.00 93.44 154 MET A O 1
ATOM 1250 N N . LYS A 1 155 ? -4.405 -5.219 -16.334 1.00 93.12 155 LYS A N 1
ATOM 1251 C CA . LYS A 1 155 ? -5.765 -5.536 -15.872 1.00 93.12 155 LYS A CA 1
ATOM 1252 C C . LYS A 1 155 ? -5.769 -6.405 -14.612 1.00 93.12 155 LYS A C 1
ATOM 1254 O O . LYS A 1 155 ? -6.555 -6.165 -13.706 1.00 93.12 155 LYS A O 1
ATOM 1259 N N . GLU A 1 156 ? -4.905 -7.410 -14.549 1.00 93.19 156 GLU A N 1
ATOM 1260 C CA . GLU A 1 156 ? -4.809 -8.333 -13.418 1.00 93.19 156 GLU A CA 1
ATOM 1261 C C . GLU A 1 156 ? -4.296 -7.633 -12.150 1.00 93.19 156 GLU A C 1
ATOM 1263 O O . GLU A 1 156 ? -4.734 -7.952 -11.047 1.00 93.19 156 GLU A O 1
ATOM 1268 N N . VAL A 1 157 ? -3.406 -6.646 -12.294 1.00 92.50 157 VAL A N 1
ATOM 1269 C CA . VAL A 1 157 ? -2.961 -5.819 -11.165 1.00 92.50 157 VAL A CA 1
ATOM 1270 C C . VAL A 1 157 ? -4.099 -4.918 -10.708 1.00 92.50 157 VAL A C 1
ATOM 1272 O O . VAL A 1 157 ? -4.358 -4.859 -9.511 1.00 92.50 157 VAL A O 1
ATOM 1275 N N . GLN A 1 158 ? -4.820 -4.284 -11.639 1.00 92.12 158 GLN A N 1
ATOM 1276 C CA . GLN A 1 158 ? -6.010 -3.483 -11.333 1.00 92.12 158 GLN A CA 1
ATOM 1277 C C . GLN A 1 158 ? -7.079 -4.301 -10.596 1.00 92.12 158 GLN A C 1
ATOM 1279 O O . GLN A 1 158 ? -7.638 -3.827 -9.613 1.00 92.12 158 GLN A O 1
ATOM 1284 N N . GLU A 1 159 ? -7.327 -5.540 -11.031 1.00 92.69 159 GLU A N 1
ATOM 1285 C CA . GLU A 1 159 ? -8.243 -6.480 -10.373 1.00 92.69 159 GLU A CA 1
ATOM 1286 C C . GLU A 1 159 ? -7.829 -6.740 -8.918 1.00 92.69 159 GLU A C 1
ATOM 1288 O O . GLU A 1 159 ? -8.678 -6.728 -8.032 1.00 92.69 159 GLU A O 1
ATOM 1293 N N . LEU A 1 160 ? -6.526 -6.899 -8.656 1.00 92.38 160 LEU A N 1
ATOM 1294 C CA . LEU A 1 160 ? -6.002 -7.128 -7.311 1.00 92.38 160 LEU A CA 1
ATOM 1295 C C . LEU A 1 160 ? -6.042 -5.868 -6.435 1.00 92.38 160 LEU A C 1
ATOM 1297 O O . LEU A 1 160 ? -6.491 -5.927 -5.295 1.00 92.38 160 LEU A O 1
ATOM 1301 N N . VAL A 1 161 ? -5.577 -4.717 -6.929 1.00 91.06 161 VAL A N 1
ATOM 1302 C CA . VAL A 1 161 ? -5.515 -3.487 -6.115 1.00 91.06 161 VAL A CA 1
ATOM 1303 C C . VAL A 1 161 ? -6.897 -2.892 -5.839 1.00 91.06 161 VAL A C 1
ATOM 1305 O O . VAL A 1 161 ? -7.078 -2.212 -4.830 1.00 91.06 161 VAL A O 1
ATOM 1308 N N . CYS A 1 162 ? -7.872 -3.172 -6.706 1.00 91.44 162 CYS A N 1
ATOM 1309 C CA . CYS A 1 162 ? -9.273 -2.797 -6.529 1.00 91.44 162 CYS A CA 1
ATOM 1310 C C . CYS A 1 162 ? -10.110 -3.906 -5.871 1.00 91.44 162 CYS A C 1
ATOM 1312 O O . CYS A 1 162 ? -11.336 -3.792 -5.819 1.00 91.44 162 CYS A O 1
ATOM 1314 N N . ASP A 1 163 ? -9.481 -4.978 -5.382 1.00 92.31 163 ASP A N 1
ATOM 1315 C CA . ASP A 1 163 ? -10.198 -6.092 -4.780 1.00 92.31 163 ASP A CA 1
ATOM 1316 C C . ASP A 1 163 ? -10.915 -5.653 -3.485 1.00 92.31 163 ASP A C 1
ATOM 1318 O O . ASP A 1 163 ? -10.283 -5.125 -2.560 1.00 92.31 163 ASP A O 1
ATOM 1322 N N . PRO A 1 164 ? -12.231 -5.900 -3.359 1.00 92.00 164 PRO A N 1
ATOM 1323 C CA . PRO A 1 164 ? -13.005 -5.417 -2.222 1.00 92.00 164 PRO A CA 1
ATOM 1324 C C . PRO A 1 164 ? -12.585 -6.054 -0.894 1.00 92.00 164 PRO A C 1
ATOM 1326 O O . PRO A 1 164 ? -12.733 -5.423 0.153 1.00 92.00 164 PRO A O 1
ATOM 1329 N N . THR A 1 165 ? -12.041 -7.275 -0.896 1.00 92.69 165 THR A N 1
ATOM 1330 C CA . THR A 1 165 ? -11.582 -7.940 0.332 1.00 92.69 165 THR A CA 1
ATOM 1331 C C . THR A 1 165 ? -10.277 -7.333 0.835 1.00 92.69 165 THR A C 1
ATOM 1333 O O . THR A 1 165 ? -10.156 -7.073 2.034 1.00 92.69 165 THR A O 1
ATOM 1336 N N . LEU A 1 166 ? -9.349 -6.994 -0.067 1.00 92.94 166 LEU A N 1
ATOM 1337 C CA . LEU A 1 166 ? -8.124 -6.265 0.273 1.00 92.94 166 LEU A CA 1
ATOM 1338 C C . LEU A 1 166 ? -8.423 -4.841 0.745 1.00 92.94 166 LEU A C 1
ATOM 1340 O O . LEU A 1 166 ? -7.911 -4.408 1.779 1.00 92.94 166 LEU A O 1
ATOM 1344 N N . ILE A 1 167 ? -9.317 -4.137 0.050 1.00 93.00 167 ILE A N 1
ATOM 1345 C CA . ILE A 1 167 ? -9.787 -2.815 0.469 1.00 93.00 167 ILE A CA 1
ATOM 1346 C C . ILE A 1 167 ? -10.446 -2.895 1.850 1.00 93.00 167 ILE A C 1
ATOM 1348 O O . ILE A 1 167 ? -10.185 -2.046 2.699 1.00 93.00 167 ILE A O 1
ATOM 1352 N N . LYS A 1 168 ? -11.274 -3.911 2.119 1.00 92.44 168 LYS A N 1
ATOM 1353 C CA . LYS A 1 168 ? -11.922 -4.090 3.426 1.00 92.44 168 LYS A CA 1
ATOM 1354 C C . LYS A 1 168 ? -10.900 -4.278 4.546 1.00 92.44 168 LYS A C 1
ATOM 1356 O O . LYS A 1 168 ? -11.066 -3.681 5.609 1.00 92.44 168 LYS A O 1
ATOM 1361 N N . VAL A 1 169 ? -9.839 -5.051 4.306 1.00 93.81 169 VAL A N 1
ATOM 1362 C CA . VAL A 1 169 ? -8.714 -5.188 5.246 1.00 93.81 169 VAL A CA 1
ATOM 1363 C C . VAL A 1 169 ? -8.023 -3.840 5.463 1.00 93.81 169 VAL A C 1
ATOM 1365 O O . VAL A 1 169 ? -7.840 -3.433 6.608 1.00 93.81 169 VAL A O 1
ATOM 1368 N N . ALA A 1 170 ? -7.711 -3.107 4.390 1.00 94.06 170 ALA A N 1
ATOM 1369 C CA . ALA A 1 170 ? -7.078 -1.791 4.480 1.00 94.06 170 ALA A CA 1
ATOM 1370 C C . ALA A 1 170 ? -7.948 -0.770 5.237 1.00 94.06 170 ALA A C 1
ATOM 1372 O O . ALA A 1 170 ? -7.445 -0.059 6.105 1.00 94.06 170 ALA A O 1
ATOM 1373 N N . GLN A 1 171 ? -9.258 -0.733 4.966 1.00 93.25 171 GLN A N 1
ATOM 1374 C CA . GLN A 1 171 ? -10.223 0.104 5.685 1.00 93.25 171 GLN A CA 1
ATOM 1375 C C . GLN A 1 171 ? -10.269 -0.219 7.171 1.00 93.25 171 GLN A C 1
ATOM 1377 O O . GLN A 1 171 ? -10.327 0.696 7.988 1.00 93.25 171 GLN A O 1
ATOM 1382 N N . ARG A 1 172 ? -10.266 -1.510 7.526 1.00 92.69 172 ARG A N 1
ATOM 1383 C CA . ARG A 1 172 ? -10.293 -1.945 8.925 1.00 92.69 172 ARG A CA 1
ATOM 1384 C C . ARG A 1 172 ? -9.013 -1.529 9.645 1.00 92.69 172 ARG A C 1
ATOM 1386 O O . ARG A 1 172 ? -9.098 -0.948 10.721 1.00 92.69 172 ARG A O 1
ATOM 1393 N N . TYR A 1 173 ? -7.864 -1.731 9.002 1.00 93.62 173 TYR A N 1
ATOM 1394 C CA . TYR A 1 173 ? -6.564 -1.371 9.557 1.00 93.62 173 TYR A CA 1
ATOM 1395 C C . TYR A 1 173 ? -6.399 0.138 9.756 1.00 93.62 173 TYR A C 1
ATOM 1397 O O . TYR A 1 173 ? -6.000 0.583 10.828 1.00 93.62 173 TYR A O 1
ATOM 1405 N N . LEU A 1 174 ? -6.750 0.939 8.747 1.00 92.06 174 LEU A N 1
ATOM 1406 C CA . LEU A 1 174 ? -6.619 2.399 8.796 1.00 92.06 174 LEU A CA 1
ATOM 1407 C C . LEU A 1 174 ? -7.776 3.089 9.531 1.00 92.06 174 LEU A C 1
ATOM 1409 O O . LEU A 1 174 ? -7.684 4.276 9.845 1.00 92.06 174 LEU A O 1
ATOM 1413 N N . ASN A 1 175 ? -8.877 2.369 9.760 1.00 92.69 175 ASN A N 1
ATOM 1414 C CA . ASN A 1 175 ? -10.153 2.900 10.234 1.00 92.69 175 ASN A CA 1
ATOM 1415 C C . ASN A 1 175 ? -10.650 4.103 9.402 1.00 92.69 175 ASN A C 1
ATOM 1417 O O . ASN A 1 175 ? -11.310 4.999 9.914 1.00 92.69 175 ASN A O 1
ATOM 1421 N N . ALA A 1 176 ? -10.307 4.158 8.117 1.00 93.81 176 ALA A N 1
ATOM 1422 C CA . ALA A 1 176 ? -10.588 5.283 7.229 1.00 93.81 176 ALA A CA 1
ATOM 1423 C C . ALA A 1 176 ? -10.841 4.787 5.802 1.00 93.81 176 ALA A C 1
ATOM 1425 O O . ALA A 1 176 ? -10.645 3.609 5.509 1.00 93.81 176 ALA A O 1
ATOM 1426 N N . ASN A 1 177 ? -11.253 5.688 4.911 1.00 91.06 177 ASN A N 1
ATOM 1427 C CA . ASN A 1 177 ? -11.305 5.426 3.475 1.00 91.06 177 ASN A CA 1
ATOM 1428 C C . ASN A 1 177 ? -9.878 5.420 2.870 1.00 91.06 177 ASN A C 1
ATOM 1430 O O . ASN A 1 177 ? -9.262 6.489 2.792 1.00 91.06 177 ASN A O 1
ATOM 1434 N N . PRO A 1 178 ? -9.323 4.260 2.461 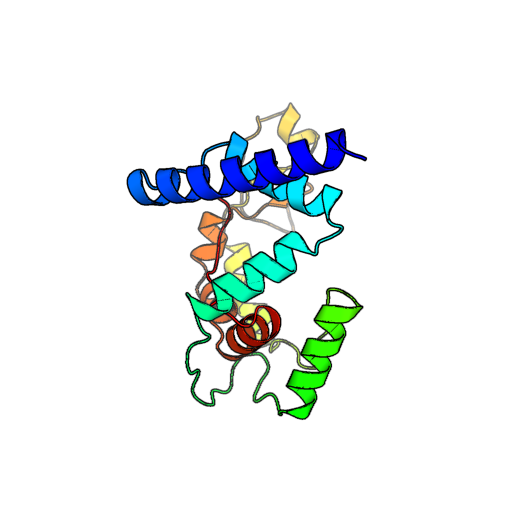1.00 90.69 178 PRO A N 1
ATOM 1435 C CA . PRO A 1 178 ? -8.000 4.181 1.868 1.00 90.69 178 PRO A CA 1
ATOM 1436 C C . PRO A 1 178 ? -8.003 4.785 0.466 1.00 90.69 178 PRO A C 1
ATOM 1438 O O . PRO A 1 178 ? -8.910 4.561 -0.333 1.00 90.69 178 PRO A O 1
ATOM 1441 N N . PHE A 1 179 ? -6.927 5.491 0.144 1.00 86.12 179 PHE A N 1
ATOM 1442 C CA . PHE A 1 179 ? -6.623 5.921 -1.212 1.00 86.12 179 PHE A CA 1
ATOM 1443 C C . PHE A 1 179 ? -5.393 5.156 -1.694 1.00 86.12 179 PHE A C 1
ATOM 1445 O O . PHE A 1 179 ? -4.372 5.105 -1.004 1.00 86.12 179 PHE A O 1
ATOM 1452 N N . LEU A 1 180 ? -5.495 4.542 -2.870 1.00 82.81 180 LEU A N 1
ATOM 1453 C CA . LEU A 1 180 ? -4.347 3.921 -3.512 1.00 82.81 180 LEU A CA 1
ATOM 1454 C C . LEU A 1 180 ? -3.423 5.032 -4.019 1.00 82.81 180 LEU A C 1
ATOM 1456 O O . LEU A 1 180 ? -3.859 5.916 -4.757 1.00 82.81 180 LEU A O 1
ATOM 1460 N N . VAL A 1 181 ? -2.155 4.988 -3.624 1.00 79.62 181 VAL A N 1
ATOM 1461 C CA . VAL A 1 181 ? -1.115 5.862 -4.171 1.00 79.62 181 VAL A CA 1
ATOM 1462 C C . VAL A 1 181 ? -0.140 4.997 -4.936 1.00 79.62 181 VAL A C 1
ATOM 1464 O O . VAL A 1 181 ? 0.394 4.039 -4.382 1.00 79.62 181 VAL A O 1
ATOM 1467 N N . VAL A 1 182 ? 0.109 5.374 -6.182 1.00 67.69 182 VAL A N 1
ATOM 1468 C CA . VAL A 1 182 ? 1.222 4.861 -6.977 1.00 67.69 182 VAL A CA 1
ATOM 1469 C C . VAL A 1 182 ? 2.260 5.976 -7.028 1.00 67.69 182 VAL A C 1
ATOM 1471 O O . VAL A 1 182 ? 1.918 7.141 -7.251 1.00 67.69 182 VAL A O 1
ATOM 1474 N N . SER A 1 183 ? 3.499 5.654 -6.688 1.00 54.66 183 SER A N 1
ATOM 1475 C CA . SER A 1 183 ? 4.581 6.621 -6.532 1.00 54.66 183 SER A CA 1
ATOM 1476 C C . SER A 1 183 ? 5.240 6.915 -7.878 1.00 54.66 183 SER A C 1
ATOM 1478 O O . SER A 1 183 ? 6.226 6.286 -8.230 1.00 54.66 183 SER A O 1
ATOM 1480 N N . ALA A 1 184 ? 4.710 7.905 -8.599 1.00 43.06 184 ALA A N 1
ATOM 1481 C CA . ALA A 1 184 ? 5.344 8.448 -9.805 1.00 43.06 184 ALA A CA 1
ATOM 1482 C C . ALA A 1 184 ? 6.750 9.031 -9.550 1.00 43.06 184 ALA A C 1
ATOM 1484 O O . ALA A 1 184 ? 6.965 9.633 -8.465 1.00 43.06 184 ALA A O 1
#

Secondary structure (DSSP, 8-state):
-HHHHHHHHHHHHHHHHHHHHHHHHS---HHHHHHHHHHHHHH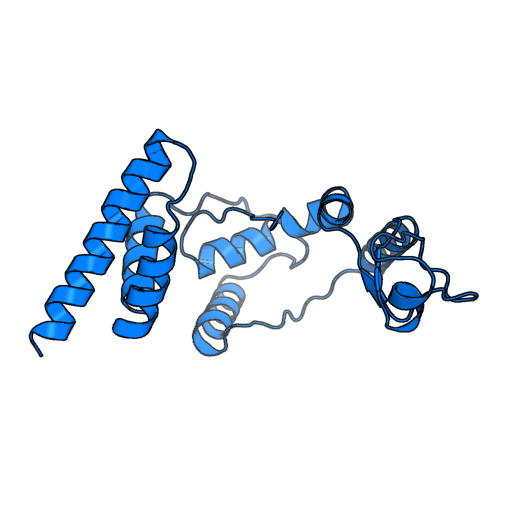TTHHHHHHHHHHHHHSPPPPPPS---TT----HHHHHHHHHHHHHHS----SS---HHHHHHHHHHHTTS-EEEESHHHHHHH-TT-EE---TTS---SEEE--HHHHHT-HHHHHHHT-HHHHHHHHHHHTS--------

Foldseek 3Di:
DVVLVVLLVVLVVLQVVQVVVCVVPVDRDPSNVVSVVVNCVSVVCVVVVVVLVVQCVVFADDDDPQDQWQLGGDDPVNLVVQLVCCVPVVHDDRPGDGDPVLVVLLVVLLQVAWFFADDPVCCVPPHRRDTDGDDPVDGPHPDGHGDLVSCCPRPSSVSVVPTSVVQVSVCSNSSGRDDDDDDD

Organism: NCBI:txid410659

Radius of gyration: 21.72 Å; chains: 1; bounding box: 50×47×53 Å